Protein AF-A0A6L9YX22-F1 (afdb_monomer)

pLDDT: mean 76.63, std 12.83, range [37.78, 96.38]

Sequence (240 aa):
MSVLKKPDLDDPILRAKLAKGMGHNYYGEPAWPNDLLYVFPVVIMGSIALCIGLAVLDPALIGEPADPFATPLEILPEWYLYPVFQILRILPNKLLGIAAMGSVPLGLMLVPFIEGVHIANGNFAQSAITINGWLRDFLWAQASNVITSYGSALSAYGIMFLAGHFVFAFSLMFLFSGRGYWQELIESIVWAHNKLKVAPSIQPRALSITQGRAVGVAHYLLGGIVVTWSFFIARILSVG

Mean predicted aligned error: 16.01 Å

Secondary structure (DSSP, 8-state):
--------TT-HHHHHHHTTT---TTS---HHHHHHHHHHHHHHHHHHHHHHHHHHHSPPP--SPPBTTB--TT-PPPTTTHHHHHHHHHSSSHHHHHHHHHHHHHHHHHGGGTS-TTTTTTTHHHHTTSHHHIIIIIIIHHHHHHHT-TTSTTHHHHHHHHHHHHHHHHHHHHHH--HHHHHHHHHHHHHHHHHTT---SSPP-PPPHHHHHHHHHHHHHHHHHHHHHHHHHHHHHHH-

Foldseek 3Di:
DPPPPQADPPPPVVVVCVVVVHDDPVHDDPCPPVCVVPVVVVVVVVVVVVVVVVCVVPPDDPDDPDDPVDDDPPDDDPLVCLLLVLLCVLDPDNVVSVCVSVVLVVVLVCVVVVDPDPLQPPCCVPQVVDPVSCVPSPVVVLLCLLCVCPPHPLVVLVVLLVVLVVLQVVLSVLSNDDQVVVQVVLVVVQVVCVVVVNRDPDRDGGDDNSRSSVSSVVSNVSSSVSNVVSSVVSRVVVRD

Nearest PDB structures (foldseek):
  6vpv-assembly1_A  TM=1.001E+00  e=5.156E-13  Cyanobacterium aponinum 0216
  6kif-assembly1_A  TM=1.000E+00  e=1.245E-12  Synechococcus elongatus PCC 7942 = FACHB-805
  7yca-assembly1_A  TM=9.958E-01  e=2.355E-12  Ostreococcus tauri
  6zzy-assembly1_A  TM=9.799E-01  e=1.936E-12  Chlorella ohadii
  4y28-assembly1_A  TM=9.958E-01  e=4.675E-12  Pisum sativum

Solvent-accessible surface area (backbone atoms only — not comparable to full-atom values): 13920 Å² total; per-residue (Å²): 135,85,86,78,76,74,80,67,82,81,40,68,70,54,50,57,30,53,77,68,75,54,68,54,100,86,66,77,62,61,64,71,66,52,43,67,69,57,48,44,56,52,51,51,52,49,52,51,51,49,54,52,50,53,47,67,76,57,60,80,74,85,67,80,81,84,52,96,88,54,80,65,96,78,73,67,71,57,81,87,45,33,62,65,56,46,45,44,73,69,40,93,46,61,67,60,24,53,48,62,63,49,45,58,64,53,52,62,69,49,45,76,77,73,48,69,90,62,83,67,74,68,48,56,83,74,26,68,82,36,73,65,28,43,47,50,71,43,53,53,57,49,40,49,45,18,75,64,16,68,95,49,96,47,24,66,29,30,51,40,28,52,51,10,50,50,37,28,57,56,12,47,60,38,49,76,52,60,47,66,65,50,36,56,51,48,52,56,51,49,52,54,27,51,77,70,72,66,55,67,93,68,81,88,72,52,59,52,68,70,52,32,45,51,52,12,52,52,29,34,51,50,8,51,50,35,28,51,49,18,40,49,52,28,30,48,76,70,75,109

Radius of gyration: 26.27 Å; Cα contacts (8 Å, |Δi|>4): 162; chains: 1; bounding box: 59×52×72 Å

Structure (mmCIF, N/CA/C/O backbone):
data_AF-A0A6L9YX22-F1
#
_entry.id   AF-A0A6L9YX22-F1
#
loop_
_atom_site.group_PDB
_atom_site.id
_atom_site.type_symbol
_atom_site.label_atom_id
_atom_site.label_alt_id
_atom_site.label_comp_id
_atom_site.label_asym_id
_atom_site.label_entity_id
_atom_site.label_seq_id
_atom_site.pdbx_PDB_ins_code
_atom_site.Cartn_x
_atom_site.Cartn_y
_atom_site.Cartn_z
_atom_site.occupancy
_atom_site.B_iso_or_equiv
_atom_site.auth_seq_id
_atom_site.auth_comp_id
_atom_site.auth_asym_id
_atom_site.auth_atom_id
_atom_site.pdbx_PDB_model_num
ATOM 1 N N . MET A 1 1 ? -32.620 -4.056 -27.333 1.00 39.69 1 MET A N 1
ATOM 2 C CA . MET A 1 1 ? -32.383 -3.706 -28.750 1.00 39.69 1 MET A CA 1
ATOM 3 C C . MET A 1 1 ? -31.397 -2.550 -28.789 1.00 39.69 1 MET A C 1
ATOM 5 O O . MET A 1 1 ? -31.776 -1.458 -28.389 1.00 39.69 1 MET A O 1
ATOM 9 N N . SER A 1 2 ? -30.142 -2.768 -29.189 1.00 37.78 2 SER A N 1
ATOM 10 C CA . SER A 1 2 ? -29.233 -1.659 -29.498 1.00 37.78 2 SER A CA 1
ATOM 11 C C . SER A 1 2 ? -29.480 -1.237 -30.945 1.00 37.78 2 SER A C 1
ATOM 13 O O . SER A 1 2 ? -29.246 -1.998 -31.882 1.00 37.78 2 SER A O 1
ATOM 15 N N . VAL A 1 3 ? -30.016 -0.036 -31.143 1.00 44.47 3 VAL A N 1
ATOM 16 C CA . VAL A 1 3 ? -30.173 0.533 -32.485 1.00 44.47 3 VAL A CA 1
ATOM 17 C C . VAL A 1 3 ? -28.815 1.096 -32.902 1.00 44.47 3 VAL A C 1
ATOM 19 O O . VAL A 1 3 ? -28.553 2.286 -32.762 1.00 44.47 3 VAL A O 1
ATOM 22 N N . LEU A 1 4 ? -27.915 0.234 -33.380 1.00 45.81 4 LEU A N 1
ATOM 23 C CA . LEU A 1 4 ? -26.722 0.681 -34.100 1.00 45.81 4 LEU A CA 1
ATOM 24 C C . LEU A 1 4 ? -27.161 1.129 -35.497 1.00 45.81 4 LEU A C 1
ATOM 26 O O . LEU A 1 4 ? -27.216 0.336 -36.437 1.00 45.81 4 LEU A O 1
ATOM 30 N N . LYS A 1 5 ? -27.529 2.407 -35.624 1.00 53.59 5 LYS A N 1
ATOM 31 C CA . LYS A 1 5 ? -27.800 3.033 -36.919 1.00 53.59 5 LYS A CA 1
ATOM 32 C C . LYS A 1 5 ? -26.454 3.207 -37.629 1.00 53.59 5 LYS A C 1
ATOM 34 O O . LYS A 1 5 ? -25.661 4.060 -37.241 1.00 53.59 5 LYS A O 1
ATOM 39 N N . LYS A 1 6 ? -26.155 2.343 -38.604 1.00 54.59 6 LYS A N 1
ATOM 40 C CA . LYS A 1 6 ? -24.926 2.453 -39.405 1.00 54.59 6 LYS A CA 1
ATOM 41 C C . LYS A 1 6 ? -24.920 3.802 -40.146 1.00 54.59 6 LYS A C 1
ATOM 43 O O . LYS A 1 6 ? -25.992 4.229 -40.582 1.00 54.59 6 LYS A O 1
ATOM 48 N N . PRO A 1 7 ? -23.762 4.472 -40.271 1.00 59.31 7 PRO A N 1
ATOM 49 C CA . PRO A 1 7 ? -23.671 5.724 -41.012 1.00 59.31 7 PRO A CA 1
ATOM 50 C C . PRO A 1 7 ? -24.022 5.496 -42.487 1.00 59.31 7 PRO A C 1
ATOM 52 O O . PRO A 1 7 ? -23.589 4.512 -43.087 1.00 59.31 7 PRO A O 1
ATOM 55 N N . ASP A 1 8 ? -24.824 6.401 -43.047 1.00 67.75 8 ASP A N 1
ATOM 56 C CA . ASP A 1 8 ? -25.210 6.393 -44.457 1.00 67.75 8 ASP A CA 1
ATOM 57 C C . ASP A 1 8 ? -24.073 6.981 -45.300 1.00 67.75 8 ASP A C 1
ATOM 59 O O . ASP A 1 8 ? -23.895 8.196 -45.379 1.00 67.75 8 ASP A O 1
ATOM 63 N N . LEU A 1 9 ? -23.253 6.102 -45.876 1.00 69.81 9 LEU A N 1
ATOM 64 C CA . LEU A 1 9 ? -22.059 6.481 -46.634 1.00 69.81 9 LEU A CA 1
ATOM 65 C C . LEU A 1 9 ? -22.375 7.072 -48.013 1.00 69.81 9 LEU A C 1
ATOM 67 O O . LEU A 1 9 ? -21.454 7.554 -48.677 1.00 69.81 9 LEU A O 1
ATOM 71 N N . ASP A 1 10 ? -23.642 7.069 -48.423 1.00 74.12 10 ASP A N 1
ATOM 72 C CA . ASP A 1 10 ? -24.083 7.670 -49.677 1.00 74.12 10 ASP A CA 1
ATOM 73 C C . ASP A 1 10 ? -24.442 9.159 -49.515 1.00 74.12 10 ASP A C 1
ATOM 75 O O . ASP A 1 10 ? -24.572 9.865 -50.516 1.00 74.12 10 ASP A O 1
ATOM 79 N N . ASP A 1 11 ? -24.506 9.685 -48.280 1.00 75.00 11 ASP A N 1
ATOM 80 C CA . ASP A 1 11 ? -24.728 11.112 -48.022 1.00 75.00 11 ASP A CA 1
ATOM 81 C C . ASP A 1 11 ? -23.499 11.957 -48.448 1.00 75.00 11 ASP A C 1
ATOM 83 O O . ASP A 1 11 ? -22.418 11.868 -47.840 1.00 75.00 11 ASP A O 1
ATOM 87 N N . PRO A 1 12 ? -23.632 12.833 -49.466 1.00 77.31 12 PRO A N 1
ATOM 88 C CA . PRO A 1 12 ? -22.528 13.658 -49.952 1.00 77.31 12 PRO A CA 1
ATOM 89 C C . PRO A 1 12 ? -22.020 14.659 -48.903 1.00 77.31 12 PRO A C 1
ATOM 91 O O . PRO A 1 12 ? -20.837 15.011 -48.914 1.00 77.31 12 PRO A O 1
ATOM 94 N N . ILE A 1 13 ? -22.869 15.087 -47.963 1.00 73.00 13 ILE A N 1
ATOM 95 C CA . ILE A 1 13 ? -22.483 15.977 -46.861 1.00 73.00 13 ILE A CA 1
ATOM 96 C C . ILE A 1 13 ? -21.608 15.216 -45.861 1.00 73.00 13 ILE A C 1
ATOM 98 O O . ILE A 1 13 ? -20.606 15.758 -45.383 1.00 73.00 13 ILE A O 1
ATOM 102 N N . LEU A 1 14 ? -21.939 13.953 -45.571 1.00 62.72 14 LEU A N 1
ATOM 103 C CA . LEU A 1 14 ? -21.140 13.100 -44.693 1.00 62.72 14 LEU A CA 1
ATOM 104 C C . LEU A 1 14 ? -19.761 12.820 -45.302 1.00 62.72 14 LEU A C 1
ATOM 106 O O . LEU A 1 14 ? -18.744 13.008 -44.632 1.00 62.72 14 LEU A O 1
ATOM 110 N N . ARG A 1 15 ? -19.702 12.460 -46.590 1.00 70.69 15 ARG A N 1
ATOM 111 C CA . ARG A 1 15 ? -18.429 12.212 -47.293 1.00 70.69 15 ARG A CA 1
ATOM 112 C C . ARG A 1 15 ? -17.536 13.452 -47.334 1.00 70.69 15 ARG A C 1
ATOM 114 O O . ARG A 1 15 ? -16.329 13.334 -47.140 1.00 70.69 15 ARG A O 1
ATOM 121 N N . ALA A 1 16 ? -18.115 14.639 -47.522 1.00 73.00 16 ALA A N 1
ATOM 122 C CA . ALA A 1 16 ? -17.369 15.897 -47.512 1.00 73.00 16 ALA A CA 1
ATOM 123 C C . ALA A 1 16 ? -16.798 16.254 -46.125 1.00 73.00 16 ALA A C 1
ATOM 125 O O . ALA A 1 16 ? -15.741 16.881 -46.043 1.00 73.00 16 ALA A O 1
ATOM 126 N N . LYS A 1 17 ? -17.473 15.862 -45.036 1.00 61.31 17 LYS A N 1
ATOM 127 C CA . LYS A 1 17 ? -16.989 16.051 -43.656 1.00 61.31 17 LYS A CA 1
ATOM 128 C C . LYS A 1 17 ? -15.900 15.041 -43.284 1.00 61.31 17 LYS A C 1
ATOM 130 O O . LYS A 1 17 ? -14.867 15.445 -42.752 1.00 61.31 17 LYS A O 1
ATOM 135 N N . LEU A 1 18 ? -16.079 13.769 -43.654 1.00 63.09 18 LEU A N 1
ATOM 136 C CA . LEU A 1 18 ? -15.070 12.715 -43.477 1.00 63.09 18 LEU A CA 1
ATOM 137 C C . LEU A 1 18 ? -13.780 13.019 -44.252 1.00 63.09 18 LEU A C 1
ATOM 139 O O . LEU A 1 18 ? -12.691 12.872 -43.708 1.00 63.09 18 LEU A O 1
ATOM 143 N N . ALA A 1 19 ? -13.884 13.533 -45.483 1.00 67.00 19 ALA A N 1
ATOM 144 C CA . ALA A 1 19 ? -12.727 13.945 -46.287 1.00 67.00 19 ALA A CA 1
ATOM 145 C C . ALA A 1 19 ? -11.910 15.092 -45.659 1.00 67.00 19 ALA A C 1
ATOM 147 O O . ALA A 1 19 ? -10.754 15.294 -46.020 1.00 67.00 19 ALA A O 1
ATOM 148 N N . LYS A 1 20 ? -12.500 15.840 -44.718 1.00 65.94 20 LYS A N 1
ATOM 149 C CA . LYS A 1 20 ? -11.844 16.916 -43.961 1.00 65.94 20 LYS A CA 1
ATOM 150 C C . LYS A 1 20 ? -11.364 16.469 -42.573 1.00 65.94 20 LYS A C 1
ATOM 152 O O . LYS A 1 20 ? -10.927 17.315 -41.803 1.00 65.94 20 LYS A O 1
ATOM 157 N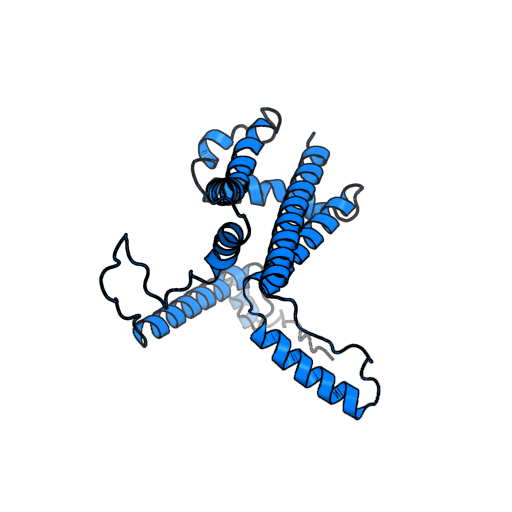 N . GLY A 1 21 ? -11.474 15.178 -42.240 1.00 56.97 21 GLY A N 1
ATOM 158 C CA . GLY A 1 21 ? -11.109 14.645 -40.922 1.00 56.97 21 GLY A CA 1
ATOM 159 C C . GLY A 1 21 ? -11.999 15.146 -39.779 1.00 56.97 21 GLY A C 1
ATOM 160 O O . GLY A 1 21 ? -11.561 15.161 -38.638 1.00 56.97 21 GLY A O 1
ATOM 161 N N . MET A 1 22 ? -13.219 15.605 -40.086 1.00 50.66 22 MET A N 1
ATOM 162 C CA . MET A 1 22 ? -14.170 16.146 -39.112 1.00 50.66 22 MET A CA 1
ATOM 163 C C . MET A 1 22 ? -15.325 15.166 -38.890 1.00 50.66 22 MET A C 1
ATOM 165 O O . MET A 1 22 ? -16.402 15.329 -39.473 1.00 50.66 22 MET A O 1
ATOM 169 N N . GLY A 1 23 ? -15.146 14.143 -38.066 1.00 51.66 23 GLY A N 1
ATOM 170 C CA . GLY A 1 23 ? -16.265 13.407 -37.492 1.00 51.66 23 GLY A CA 1
ATOM 171 C C . GLY A 1 23 ? -16.589 13.959 -36.105 1.00 51.66 23 GLY A C 1
ATOM 172 O O . GLY A 1 23 ? -15.741 14.237 -35.267 1.00 51.66 23 GLY A O 1
ATOM 173 N N . HIS A 1 24 ? -17.873 14.197 -35.882 1.00 52.84 24 HIS A N 1
ATOM 174 C CA . HIS A 1 24 ? -18.392 14.530 -34.562 1.00 52.84 24 HIS A CA 1
ATOM 175 C C . HIS A 1 24 ? -18.679 13.237 -33.788 1.00 52.84 24 HIS A C 1
ATOM 177 O O . HIS A 1 24 ? -19.062 12.237 -34.396 1.00 52.84 24 HIS A O 1
ATOM 183 N N . ASN A 1 25 ? -18.662 13.317 -32.452 1.00 48.62 25 ASN A N 1
ATOM 184 C CA . ASN A 1 25 ? -19.023 12.265 -31.477 1.00 48.62 25 ASN A CA 1
ATOM 185 C C . ASN A 1 25 ? -20.373 11.541 -31.722 1.00 48.62 25 ASN A C 1
ATOM 187 O O . ASN A 1 25 ? -20.681 10.566 -31.048 1.00 48.62 25 ASN A O 1
ATOM 191 N N . TYR A 1 26 ? -21.191 11.995 -32.676 1.00 47.19 26 TYR A N 1
ATOM 192 C CA . TYR A 1 26 ? -22.455 11.369 -33.077 1.00 47.19 26 TYR A CA 1
ATOM 193 C C . TYR A 1 26 ? -22.360 10.464 -34.324 1.00 47.19 26 TYR A C 1
ATOM 195 O O . TYR A 1 26 ? -23.337 9.790 -34.639 1.00 47.19 26 TYR A O 1
ATOM 203 N N . TYR A 1 27 ? -21.222 10.426 -35.035 1.00 48.88 27 TYR A N 1
ATOM 204 C CA . TYR A 1 27 ? -21.112 9.815 -36.374 1.00 48.88 27 TYR A CA 1
ATOM 205 C C . TYR A 1 27 ? -20.069 8.691 -36.512 1.00 48.88 27 TYR A C 1
ATOM 207 O O . TYR A 1 27 ? -19.672 8.355 -37.625 1.00 48.88 27 TYR A O 1
ATOM 215 N N . GLY A 1 28 ? -19.688 8.038 -35.411 1.00 47.16 28 GLY A N 1
ATOM 216 C CA . GLY A 1 28 ? -18.954 6.767 -35.476 1.00 47.16 28 GLY A CA 1
ATOM 217 C C . GLY A 1 28 ? -17.460 6.886 -35.778 1.00 47.16 28 GLY A C 1
ATOM 218 O O . GLY A 1 28 ? -16.889 5.961 -36.356 1.00 47.16 28 GLY A O 1
ATOM 219 N N . GLU A 1 29 ? -16.817 7.988 -35.381 1.00 50.16 29 GLU A N 1
ATOM 220 C CA . GLU A 1 29 ? -15.357 7.988 -35.267 1.00 50.16 29 GLU A CA 1
ATOM 221 C C . GLU A 1 29 ? -14.898 6.917 -34.263 1.00 50.16 29 GLU A C 1
ATOM 223 O O . GLU A 1 29 ? -15.598 6.668 -33.274 1.00 50.16 29 GLU A O 1
ATOM 228 N N . PRO A 1 30 ? -13.735 6.272 -34.474 1.00 48.19 30 PRO A N 1
ATOM 229 C CA . PRO A 1 30 ? -13.165 5.394 -33.467 1.00 48.19 30 PRO A CA 1
ATOM 230 C C . PRO A 1 30 ? -12.927 6.179 -32.169 1.00 48.19 30 PRO A C 1
ATOM 232 O O . PRO A 1 30 ? -12.155 7.136 -32.156 1.00 48.19 30 PRO A O 1
ATOM 235 N N . ALA A 1 31 ? -13.554 5.744 -31.070 1.00 52.75 31 ALA A N 1
ATOM 236 C CA . ALA A 1 31 ? -13.364 6.330 -29.734 1.00 52.75 31 ALA A CA 1
ATOM 237 C C . ALA A 1 31 ? -11.873 6.425 -29.346 1.00 52.75 31 ALA A C 1
ATOM 239 O O . ALA A 1 31 ? -11.449 7.315 -28.614 1.00 52.75 31 ALA A O 1
ATOM 240 N N . TRP A 1 32 ? -11.048 5.530 -29.895 1.00 45.22 32 TRP A N 1
ATOM 241 C CA . TRP A 1 32 ? -9.600 5.558 -29.766 1.00 45.22 32 TRP A CA 1
ATOM 242 C C . TRP A 1 32 ? -8.913 5.930 -31.093 1.00 45.22 32 TRP A C 1
ATOM 244 O O . TRP A 1 32 ? -9.178 5.262 -32.095 1.00 45.22 32 TRP A O 1
ATOM 254 N N . PRO A 1 33 ? -7.983 6.909 -31.114 1.00 54.09 33 PRO A N 1
ATOM 255 C CA . PRO A 1 33 ? -7.465 7.688 -29.980 1.00 54.09 33 PRO A CA 1
ATOM 256 C C . PRO A 1 33 ? -8.226 9.004 -29.714 1.00 54.09 33 PRO A C 1
ATOM 258 O O . PRO A 1 33 ? -7.841 9.755 -28.820 1.00 54.09 33 PRO A O 1
ATOM 261 N N . ASN A 1 34 ? -9.270 9.315 -30.486 1.00 55.47 34 ASN A N 1
ATOM 262 C CA . ASN A 1 34 ? -9.840 10.663 -30.564 1.00 55.47 34 ASN A CA 1
ATOM 263 C C . ASN A 1 34 ? -10.455 11.153 -29.240 1.00 55.47 34 ASN A C 1
ATOM 265 O O . ASN A 1 34 ? -10.237 12.307 -28.869 1.00 55.47 34 ASN A O 1
ATOM 269 N N . ASP A 1 35 ? -11.111 10.291 -28.455 1.00 57.28 35 ASP A N 1
ATOM 270 C CA . ASP A 1 35 ? -11.643 10.695 -27.143 1.00 57.28 35 ASP A CA 1
ATOM 271 C C . ASP A 1 35 ? -10.515 11.043 -26.155 1.00 57.28 35 ASP A C 1
ATOM 273 O O . ASP A 1 35 ? -10.644 11.963 -25.344 1.00 57.28 35 ASP A O 1
ATOM 277 N N . LEU A 1 36 ? -9.359 10.380 -26.262 1.00 56.12 36 LEU A N 1
ATOM 278 C CA . LEU A 1 36 ? -8.180 10.695 -25.452 1.00 56.12 36 LEU A CA 1
ATOM 279 C C . LEU A 1 36 ? -7.526 12.026 -25.864 1.00 56.12 36 LEU A C 1
ATOM 281 O O . LEU A 1 36 ? -6.874 12.678 -25.055 1.00 56.12 36 LEU A O 1
ATOM 285 N N . LEU A 1 37 ? -7.677 12.442 -27.120 1.00 57.34 37 LEU A N 1
ATOM 286 C CA . LEU A 1 37 ? -7.098 13.691 -27.614 1.00 57.34 37 LEU A CA 1
ATOM 287 C C . LEU A 1 37 ? -8.012 14.894 -27.377 1.00 57.34 37 LEU A C 1
ATOM 289 O O . LEU A 1 37 ? -7.512 15.989 -27.136 1.00 57.34 37 LEU A O 1
ATOM 293 N N . TYR A 1 38 ? -9.333 14.709 -27.423 1.00 61.34 38 TYR A N 1
ATOM 294 C CA . TYR A 1 38 ? -10.284 15.822 -27.367 1.00 61.34 38 TYR A CA 1
ATOM 295 C C . TYR A 1 38 ? -11.049 15.908 -26.047 1.00 61.34 38 TYR A C 1
ATOM 297 O O . TYR A 1 38 ? -11.229 17.002 -25.516 1.00 61.34 38 TYR A O 1
ATOM 305 N N . VAL A 1 39 ? -11.477 14.777 -25.480 1.00 61.03 39 VAL A N 1
ATOM 306 C CA . VAL A 1 39 ? -12.276 14.769 -24.245 1.00 61.03 39 VAL A CA 1
ATOM 307 C C . VAL A 1 39 ? -11.372 14.875 -23.022 1.00 61.03 39 VAL A C 1
ATOM 309 O O . VAL A 1 39 ? -11.660 15.650 -22.114 1.00 61.03 39 VAL A O 1
ATOM 312 N N . PHE A 1 40 ? -10.245 14.162 -23.008 1.00 62.06 40 PHE A N 1
ATOM 313 C CA . PHE A 1 40 ? -9.326 14.162 -21.865 1.00 62.06 40 PHE A CA 1
ATOM 314 C C . PHE A 1 40 ? -8.761 15.551 -21.533 1.00 62.06 40 PHE A C 1
ATOM 316 O O . PHE A 1 40 ? -8.859 15.931 -20.369 1.00 62.06 40 PHE A O 1
ATOM 323 N N . PRO A 1 41 ? -8.245 16.362 -22.481 1.00 72.50 41 PRO A N 1
ATOM 324 C CA . PRO A 1 41 ? -7.781 17.709 -22.149 1.00 72.50 41 PRO A CA 1
ATOM 325 C C . PRO A 1 41 ? -8.900 18.612 -21.629 1.00 72.50 41 PRO A C 1
ATOM 327 O O . PRO A 1 41 ? -8.678 19.372 -20.694 1.00 72.50 41 PRO A O 1
ATOM 330 N N . VAL A 1 42 ? -10.115 18.503 -22.175 1.00 75.62 42 VAL A N 1
ATOM 331 C CA . VAL A 1 42 ? -11.269 19.298 -21.725 1.00 75.62 42 VAL A CA 1
ATOM 332 C C . VAL A 1 42 ? -11.695 18.899 -20.313 1.00 75.62 42 VAL A C 1
ATOM 334 O O . VAL A 1 42 ? -11.931 19.772 -19.481 1.00 75.62 42 VAL A O 1
ATOM 337 N N . VAL A 1 43 ? -11.747 17.600 -20.014 1.00 74.50 43 VAL A N 1
ATOM 338 C CA . VAL A 1 43 ? -12.077 17.095 -18.674 1.00 74.50 43 VAL A CA 1
ATOM 339 C C . VAL A 1 43 ? -10.983 17.464 -17.678 1.00 74.50 43 VAL A C 1
ATOM 341 O O . VAL A 1 43 ? -11.299 17.977 -16.614 1.00 74.50 43 VAL A O 1
ATOM 344 N N . ILE A 1 44 ? -9.706 17.288 -18.030 1.00 75.25 44 ILE A N 1
ATOM 345 C CA . ILE A 1 44 ? -8.571 17.649 -17.171 1.00 75.25 44 ILE A CA 1
ATOM 346 C C . ILE A 1 44 ? -8.581 19.151 -16.878 1.00 75.25 44 ILE A C 1
ATOM 348 O O . ILE A 1 44 ? -8.534 19.545 -15.716 1.00 75.25 44 ILE A O 1
ATOM 352 N N . MET A 1 45 ? -8.699 19.996 -17.904 1.00 81.38 45 MET A N 1
ATOM 353 C CA . MET A 1 45 ? -8.741 21.449 -17.724 1.00 81.38 45 MET A CA 1
ATOM 354 C C . MET A 1 45 ? -9.992 21.892 -16.960 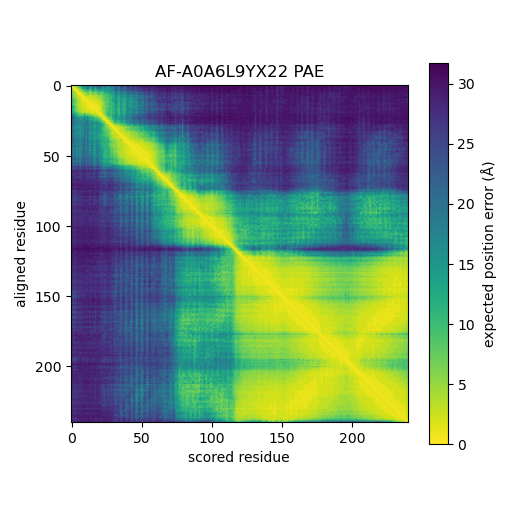1.00 81.38 45 MET A C 1
ATOM 356 O O . MET A 1 45 ? -9.902 22.787 -16.125 1.00 81.38 45 MET A O 1
ATOM 360 N N . GLY A 1 46 ? -11.137 21.243 -17.188 1.00 85.56 46 GLY A N 1
ATOM 361 C CA . GLY A 1 46 ? -12.372 21.485 -16.443 1.00 85.56 46 GLY A CA 1
ATOM 362 C C . GLY A 1 46 ? -12.255 21.103 -14.967 1.00 85.56 46 GLY A C 1
ATOM 363 O O . GLY A 1 46 ? -12.648 21.881 -14.101 1.00 85.56 46 GLY A O 1
ATOM 364 N N . SER A 1 47 ? -11.656 19.951 -14.660 1.00 76.12 47 SER A N 1
ATOM 365 C CA . SER A 1 47 ? -11.376 19.520 -13.288 1.00 76.12 47 SER A CA 1
ATOM 366 C C . SER A 1 47 ? -10.378 20.448 -12.597 1.00 76.12 47 SER A C 1
ATOM 368 O O . SER A 1 47 ? -10.611 20.835 -11.458 1.00 76.12 47 SER A O 1
ATOM 370 N N . ILE A 1 48 ? -9.308 20.864 -13.284 1.00 83.31 48 ILE A N 1
ATOM 371 C CA . ILE A 1 48 ? -8.338 21.834 -12.754 1.00 83.31 48 ILE A CA 1
ATOM 372 C C . ILE A 1 48 ? -9.024 23.172 -12.467 1.00 83.31 48 ILE A C 1
ATOM 374 O O . ILE A 1 48 ? -8.869 23.711 -11.374 1.00 83.31 48 ILE A O 1
ATOM 378 N N . ALA A 1 49 ? -9.815 23.690 -13.409 1.00 89.12 49 ALA A N 1
ATOM 379 C CA . ALA A 1 49 ? -10.539 24.945 -13.236 1.00 89.12 49 ALA A CA 1
ATOM 380 C C . ALA A 1 49 ? -11.534 24.877 -12.069 1.00 89.12 49 ALA A C 1
ATOM 382 O O . ALA A 1 49 ? -11.630 25.829 -11.298 1.00 89.12 49 ALA A O 1
ATOM 383 N N . LEU A 1 50 ? -12.226 23.746 -11.898 1.00 85.94 50 LEU A N 1
ATOM 384 C CA . LEU A 1 50 ? -13.128 23.525 -10.770 1.00 85.94 50 LEU A CA 1
ATOM 385 C C . LEU A 1 50 ? -12.368 23.482 -9.438 1.00 85.94 50 LEU A C 1
ATOM 387 O O . LEU A 1 50 ? -12.767 24.162 -8.499 1.00 85.94 50 LEU A O 1
ATOM 391 N N . CYS A 1 51 ? -11.263 22.737 -9.358 1.00 78.06 51 CYS A N 1
ATOM 392 C CA . CYS A 1 51 ? -10.434 22.668 -8.153 1.00 78.06 51 CYS A CA 1
ATOM 393 C C . CYS A 1 51 ? -9.856 24.040 -7.776 1.00 78.06 51 CYS A C 1
ATOM 395 O O . CYS A 1 51 ? -9.911 24.418 -6.610 1.00 78.06 51 CYS A O 1
ATOM 397 N N . ILE A 1 52 ? -9.351 24.804 -8.753 1.00 85.25 52 ILE A N 1
ATOM 398 C CA . ILE A 1 52 ? -8.864 26.175 -8.532 1.00 85.25 52 ILE A CA 1
ATOM 399 C C . ILE A 1 52 ? -10.016 27.079 -8.087 1.00 85.25 52 ILE A C 1
ATOM 401 O O . ILE A 1 52 ? -9.862 27.827 -7.129 1.00 85.25 52 ILE A O 1
ATOM 405 N N . GLY A 1 53 ? -11.176 26.994 -8.743 1.00 86.44 53 GLY A N 1
ATOM 406 C CA . GLY A 1 53 ? -12.357 27.772 -8.377 1.00 86.44 53 GLY A CA 1
ATOM 407 C C . GLY A 1 53 ? -12.794 27.515 -6.936 1.00 86.44 53 GLY A C 1
ATOM 408 O O . GLY A 1 53 ? -12.990 28.462 -6.183 1.00 86.44 53 GLY A O 1
ATOM 409 N N . LEU A 1 54 ? -12.871 26.248 -6.523 1.00 79.62 54 LEU A N 1
ATOM 410 C CA . LEU A 1 54 ? -13.193 25.871 -5.144 1.00 79.62 54 LEU A CA 1
ATOM 411 C C . LEU A 1 54 ? -12.125 26.354 -4.149 1.00 79.62 54 LEU A C 1
ATOM 413 O O . LEU A 1 54 ? -12.481 26.898 -3.111 1.00 79.62 54 LEU A O 1
ATOM 417 N N . ALA A 1 55 ? -10.838 26.232 -4.487 1.00 77.94 55 ALA A N 1
ATOM 418 C CA . ALA A 1 55 ? -9.737 26.695 -3.639 1.00 77.94 55 ALA A CA 1
ATOM 419 C C . ALA A 1 55 ? -9.682 28.227 -3.482 1.00 77.94 55 ALA A C 1
ATOM 421 O O . ALA A 1 55 ? -9.217 28.727 -2.464 1.00 77.94 55 ALA A O 1
ATOM 422 N N . VAL A 1 56 ? -10.144 28.985 -4.482 1.00 83.50 56 VAL A N 1
ATOM 423 C CA . VAL A 1 56 ? -10.249 30.453 -4.408 1.00 83.50 56 VAL A CA 1
ATOM 424 C C . VAL A 1 56 ? -11.475 30.890 -3.603 1.00 83.50 56 VAL A C 1
ATOM 426 O O . VAL A 1 56 ? -11.421 31.916 -2.930 1.00 83.50 56 VAL A O 1
ATOM 429 N N . LEU A 1 57 ? -12.578 30.137 -3.677 1.00 83.06 57 LEU A N 1
ATOM 430 C CA . LEU A 1 57 ? -13.811 30.433 -2.939 1.00 83.06 57 LEU A CA 1
ATOM 431 C C . LEU A 1 57 ? -13.698 30.127 -1.439 1.00 83.06 57 LEU A C 1
ATOM 433 O O . LEU A 1 57 ? -14.388 30.771 -0.652 1.00 83.06 57 LEU A O 1
ATOM 437 N N . ASP A 1 58 ? -12.829 29.191 -1.055 1.00 72.62 58 ASP A N 1
ATOM 438 C CA . ASP A 1 58 ? -12.499 28.881 0.338 1.00 72.62 58 ASP A CA 1
ATOM 439 C C . ASP A 1 58 ? -10.971 28.859 0.528 1.00 72.62 58 ASP A C 1
ATOM 441 O O . ASP A 1 58 ? -10.347 27.792 0.548 1.00 72.62 58 ASP A O 1
ATOM 445 N N . PRO A 1 59 ? -10.324 30.040 0.572 1.00 73.88 59 PRO A N 1
ATOM 446 C CA . PRO A 1 59 ? -8.881 30.112 0.704 1.00 73.88 59 PRO A CA 1
ATOM 447 C C . PRO A 1 59 ? -8.473 29.557 2.068 1.00 73.88 59 PRO A C 1
ATOM 449 O O . PRO A 1 59 ? -8.869 30.084 3.109 1.00 73.88 59 PRO A O 1
ATOM 452 N N . ALA A 1 60 ? -7.632 28.520 2.059 1.00 68.31 60 ALA A N 1
ATOM 453 C CA . ALA A 1 60 ? -7.028 28.001 3.277 1.00 68.31 60 ALA A CA 1
ATOM 454 C C . ALA A 1 60 ? -6.333 29.153 4.016 1.00 68.31 60 ALA A C 1
ATOM 456 O O . ALA A 1 60 ? -5.413 29.785 3.488 1.00 68.31 60 ALA A O 1
ATOM 457 N N . LEU A 1 61 ? -6.805 29.450 5.227 1.00 73.38 61 LEU A N 1
ATOM 458 C CA . LEU A 1 61 ? -6.218 30.490 6.058 1.00 73.38 61 LEU A CA 1
ATOM 459 C C . LEU A 1 61 ? -4.754 30.126 6.314 1.00 73.38 61 LEU A C 1
ATOM 461 O O . L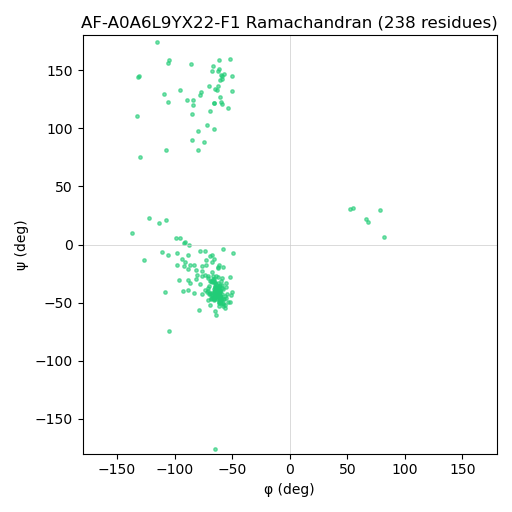EU A 1 61 ? -4.455 29.052 6.840 1.00 73.38 61 LEU A O 1
ATOM 465 N N . ILE A 1 62 ? -3.839 31.022 5.942 1.00 67.25 62 ILE A N 1
ATOM 466 C CA . ILE A 1 62 ? -2.442 30.931 6.365 1.00 67.25 62 ILE A CA 1
ATOM 467 C C . ILE A 1 62 ? -2.467 31.144 7.878 1.00 67.25 62 ILE A C 1
ATOM 469 O O . ILE A 1 62 ? -2.641 32.266 8.352 1.00 67.25 62 ILE A O 1
ATOM 473 N N . GLY A 1 63 ? -2.410 30.036 8.617 1.00 68.31 63 GLY A N 1
ATOM 474 C CA . GLY A 1 63 ? -2.367 30.037 10.072 1.00 68.31 63 GLY A CA 1
ATOM 475 C C . GLY A 1 63 ? -1.092 30.687 10.604 1.00 68.31 63 GLY A C 1
ATOM 476 O O . GLY A 1 63 ? -0.260 31.203 9.856 1.00 68.31 63 GLY A O 1
ATOM 477 N N . GLU A 1 64 ? -0.931 30.655 11.923 1.00 75.62 64 GLU A N 1
ATOM 478 C CA . GLU A 1 64 ? 0.269 31.200 12.552 1.00 75.62 64 GLU A CA 1
ATOM 479 C C . GLU A 1 64 ? 1.538 30.492 12.038 1.00 75.62 64 GLU A C 1
ATOM 481 O O . GLU A 1 64 ? 1.489 29.292 11.737 1.00 75.62 64 GLU A O 1
ATOM 486 N N . PRO A 1 65 ? 2.671 31.212 11.903 1.00 70.31 65 PRO A N 1
ATOM 487 C CA . PRO A 1 65 ? 3.924 30.621 11.454 1.00 70.31 65 PRO A CA 1
ATOM 488 C C . PRO A 1 65 ? 4.262 29.365 12.258 1.00 70.31 65 PRO A C 1
ATOM 490 O O . PRO A 1 65 ? 4.208 29.371 13.486 1.00 70.31 65 PRO A O 1
ATOM 493 N N . ALA A 1 66 ? 4.613 28.288 11.558 1.00 66.25 66 ALA A N 1
ATOM 494 C CA . ALA A 1 66 ? 4.921 27.021 12.202 1.00 66.25 66 ALA A CA 1
ATOM 495 C C . ALA A 1 66 ? 6.119 27.167 13.157 1.00 66.25 66 ALA A C 1
ATOM 497 O O . ALA A 1 66 ? 7.194 27.610 12.747 1.00 66.25 66 ALA A O 1
ATOM 498 N N . ASP A 1 67 ? 5.944 26.748 14.412 1.00 76.44 67 ASP A N 1
ATOM 499 C CA . ASP A 1 67 ? 7.033 26.610 15.378 1.00 76.44 67 ASP A CA 1
ATOM 500 C C . ASP A 1 67 ? 7.724 25.242 15.177 1.00 76.44 67 ASP A C 1
ATOM 5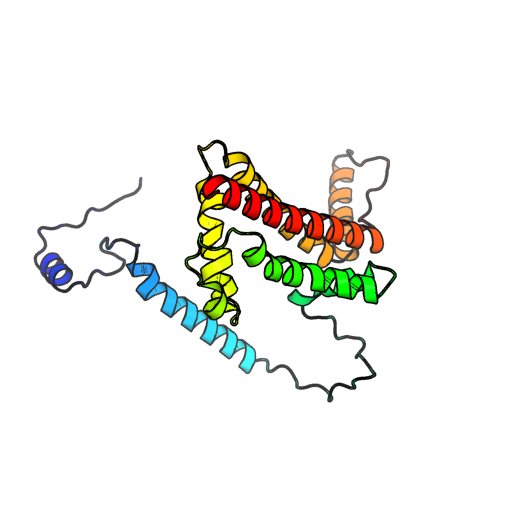02 O O . ASP A 1 67 ? 7.074 24.201 15.326 1.00 76.44 67 ASP A O 1
ATOM 506 N N . PRO A 1 68 ? 9.038 25.194 14.872 1.00 67.31 68 PRO A N 1
ATOM 507 C CA . PRO A 1 68 ? 9.787 23.942 14.729 1.00 67.31 68 PRO A CA 1
ATOM 508 C C . PRO A 1 68 ? 9.763 23.035 15.969 1.00 67.31 68 PRO A C 1
ATOM 510 O O . PRO A 1 68 ? 10.054 21.843 15.856 1.00 67.31 68 PRO A O 1
ATOM 513 N N . PHE A 1 69 ? 9.448 23.580 17.147 1.00 74.25 69 PHE A N 1
ATOM 514 C CA . PHE A 1 69 ? 9.464 22.866 18.424 1.00 74.25 69 PHE A CA 1
ATOM 515 C C . PHE A 1 69 ? 8.073 22.629 19.021 1.00 74.25 69 PHE A C 1
ATOM 517 O O . PHE A 1 69 ? 7.960 21.887 20.001 1.00 74.25 69 PHE A O 1
ATOM 524 N N . ALA A 1 70 ? 7.016 23.185 18.425 1.00 57.06 70 ALA A N 1
ATOM 525 C CA . ALA A 1 70 ? 5.647 23.026 18.898 1.00 57.06 70 ALA A CA 1
ATOM 526 C C . ALA A 1 70 ? 4.705 22.667 17.742 1.00 57.06 70 ALA A C 1
ATOM 528 O O . ALA A 1 70 ? 4.402 23.473 16.868 1.00 57.06 70 ALA A O 1
ATOM 529 N N . THR A 1 71 ? 4.208 21.429 17.747 1.00 61.94 71 THR A N 1
ATOM 530 C CA . THR A 1 71 ? 3.182 20.990 16.793 1.00 61.94 71 THR A CA 1
ATOM 531 C C . THR A 1 71 ? 1.795 21.388 17.316 1.00 61.94 71 THR A C 1
ATOM 533 O O . THR A 1 71 ? 1.453 20.985 18.432 1.00 61.94 71 THR A O 1
ATOM 536 N N . PRO A 1 72 ? 0.975 22.135 16.552 1.00 60.22 72 PRO A N 1
ATOM 537 C CA . PRO A 1 72 ? -0.397 22.449 16.944 1.00 60.22 72 PRO A CA 1
ATOM 538 C C . PRO A 1 72 ? -1.223 21.173 17.148 1.00 60.22 72 PRO A C 1
ATOM 540 O O . PRO A 1 72 ? -1.074 20.200 16.409 1.00 60.22 72 PRO A O 1
ATOM 543 N N . LEU A 1 73 ? -2.111 21.176 18.146 1.00 57.34 73 LEU A N 1
ATOM 544 C CA . LEU A 1 73 ? -2.863 19.987 18.582 1.00 57.34 73 LEU A CA 1
ATOM 545 C C . LEU A 1 73 ? -3.801 19.396 17.511 1.00 57.34 73 LEU A C 1
ATOM 547 O O . LEU A 1 73 ? -4.172 18.228 17.614 1.00 57.34 73 LEU A O 1
ATOM 551 N N . GLU A 1 74 ? -4.171 20.180 16.498 1.00 56.06 74 GLU A N 1
ATOM 552 C CA . GLU A 1 74 ? -5.208 19.834 15.517 1.00 56.06 74 GLU A CA 1
ATOM 553 C C . GLU A 1 74 ? -4.652 19.436 14.137 1.00 56.06 74 GLU A C 1
ATOM 555 O O . GLU A 1 74 ? -5.387 18.916 13.298 1.00 56.06 74 GLU A O 1
ATOM 560 N N . ILE A 1 75 ? -3.346 19.615 13.896 1.00 60.28 75 ILE A N 1
ATOM 561 C CA . ILE A 1 75 ? -2.731 19.284 12.604 1.00 60.28 75 ILE A CA 1
ATOM 562 C C . ILE A 1 75 ? -2.373 17.799 12.596 1.00 60.28 75 ILE A C 1
ATOM 564 O O . ILE A 1 75 ? -1.286 17.366 12.991 1.00 60.28 75 ILE A O 1
ATOM 568 N N . LEU A 1 76 ? -3.327 16.993 12.145 1.00 59.09 76 LEU A N 1
ATOM 569 C CA . LEU A 1 76 ? -3.041 15.647 11.680 1.00 59.09 76 LEU A CA 1
ATOM 570 C C . LEU A 1 76 ? -2.201 15.735 10.388 1.00 59.09 76 LEU A C 1
ATOM 572 O O . LEU A 1 76 ? -2.352 16.696 9.633 1.00 59.09 76 LEU A O 1
ATOM 576 N N . PRO A 1 77 ? -1.310 14.762 10.110 1.00 64.38 77 PRO A N 1
ATOM 577 C CA . PRO A 1 77 ? -0.645 14.696 8.812 1.00 64.38 77 PRO A CA 1
ATOM 578 C C . PRO A 1 77 ? -1.664 14.742 7.666 1.00 64.38 77 PRO A C 1
ATOM 580 O O . PRO A 1 77 ? -2.832 14.410 7.838 1.00 64.38 77 PRO A O 1
ATOM 583 N N . GLU A 1 78 ? -1.243 15.099 6.462 1.00 72.94 78 GLU A N 1
ATOM 584 C CA . GLU A 1 78 ? -2.149 14.926 5.330 1.00 72.94 78 GLU A CA 1
ATOM 585 C C . GLU A 1 78 ? -2.503 13.445 5.142 1.00 72.94 78 GLU A C 1
ATOM 587 O O . GLU A 1 78 ? -1.720 12.546 5.473 1.00 72.94 78 GLU A O 1
ATOM 592 N N . TRP A 1 79 ? -3.695 13.180 4.606 1.00 58.50 79 TRP A N 1
ATOM 593 C CA . TRP A 1 79 ? -4.241 11.825 4.483 1.00 58.50 79 TRP A CA 1
ATOM 594 C C . TRP A 1 79 ? -3.294 10.873 3.733 1.00 58.50 79 TRP A C 1
ATOM 596 O O . TRP A 1 79 ? -3.199 9.697 4.073 1.00 58.50 79 TRP A O 1
ATOM 606 N N . TYR A 1 80 ? -2.530 11.380 2.762 1.00 58.84 80 TYR A N 1
ATOM 607 C CA . TYR A 1 80 ? -1.551 10.595 2.007 1.00 58.84 80 TYR A CA 1
ATOM 608 C C . TYR A 1 80 ? -0.257 10.307 2.793 1.00 58.84 80 TYR A C 1
ATOM 610 O O . TYR A 1 80 ? 0.466 9.370 2.457 1.00 58.84 80 TYR A O 1
ATOM 618 N N . LEU A 1 81 ? 0.030 11.052 3.867 1.00 72.00 81 LEU A N 1
ATOM 619 C CA . LEU A 1 81 ? 1.146 10.800 4.789 1.00 72.00 81 LEU A CA 1
ATOM 620 C C . LEU A 1 81 ? 0.759 9.899 5.964 1.00 72.00 81 LEU A C 1
ATOM 622 O O . LEU A 1 81 ? 1.643 9.354 6.630 1.00 72.00 81 LEU A O 1
ATOM 626 N N . TYR A 1 82 ? -0.535 9.691 6.215 1.00 73.38 82 TYR A N 1
ATOM 627 C CA . TYR A 1 82 ? -1.008 8.822 7.292 1.00 73.38 82 TYR A CA 1
ATOM 628 C C . TYR A 1 82 ? -0.392 7.420 7.317 1.00 73.38 82 TYR A C 1
ATOM 630 O O . TYR A 1 82 ? -0.006 7.015 8.413 1.00 73.38 82 TYR A O 1
ATOM 638 N N . PRO A 1 83 ? -0.210 6.672 6.207 1.00 67.81 83 PRO A N 1
ATOM 639 C CA . PRO A 1 83 ? 0.317 5.308 6.298 1.00 67.81 83 PRO A CA 1
ATOM 640 C C . PRO A 1 83 ? 1.752 5.314 6.830 1.00 67.81 83 PRO A C 1
ATOM 642 O O . PRO A 1 83 ? 2.114 4.550 7.723 1.00 67.81 83 PRO A O 1
ATOM 645 N N . VAL A 1 84 ? 2.547 6.250 6.314 1.00 73.06 84 VAL A N 1
ATOM 646 C CA . VAL A 1 84 ? 3.961 6.441 6.624 1.00 73.06 84 VAL A CA 1
ATOM 647 C C . VAL A 1 84 ? 4.134 6.927 8.065 1.00 73.06 84 VAL A C 1
ATOM 649 O O . VAL A 1 84 ? 4.912 6.367 8.836 1.00 73.06 84 VAL A O 1
ATOM 652 N N . PHE A 1 85 ? 3.334 7.908 8.482 1.00 74.62 85 PHE A N 1
ATOM 653 C CA . PHE A 1 85 ? 3.309 8.384 9.863 1.00 74.62 85 PHE A CA 1
ATOM 654 C C . PHE A 1 85 ? 2.864 7.295 10.849 1.00 74.62 85 PHE A C 1
ATOM 656 O O . PHE A 1 85 ? 3.341 7.222 11.985 1.00 74.62 85 PHE A O 1
ATOM 663 N N . GLN A 1 86 ? 1.965 6.408 10.421 1.00 74.12 86 GLN A N 1
ATOM 664 C CA . GLN A 1 86 ? 1.439 5.355 11.272 1.00 74.12 86 GLN A CA 1
ATOM 665 C C . GLN A 1 86 ? 2.488 4.269 11.572 1.00 74.12 86 GLN A C 1
ATOM 667 O O . GLN A 1 86 ? 2.466 3.735 12.685 1.00 74.12 86 GLN A O 1
ATOM 672 N N . ILE A 1 87 ? 3.450 4.027 10.667 1.00 76.75 87 ILE A N 1
ATOM 673 C CA . ILE A 1 87 ? 4.625 3.158 10.893 1.00 76.75 87 ILE A CA 1
ATOM 674 C C . ILE A 1 87 ? 5.473 3.673 12.070 1.00 76.75 87 ILE A C 1
ATOM 676 O O . ILE A 1 87 ? 5.808 2.898 12.968 1.00 76.75 87 ILE A O 1
ATOM 680 N N . LEU A 1 88 ? 5.739 4.986 12.136 1.00 77.25 88 LEU A N 1
ATOM 681 C CA . LEU A 1 88 ? 6.489 5.616 13.240 1.00 77.25 88 LEU A CA 1
ATOM 682 C C . LEU A 1 88 ? 5.798 5.475 14.603 1.00 77.25 88 LEU A C 1
ATOM 684 O O . LEU A 1 88 ? 6.457 5.500 15.638 1.00 77.25 88 LEU A O 1
ATOM 688 N N . ARG A 1 89 ? 4.467 5.358 14.613 1.00 76.69 89 ARG A N 1
ATOM 689 C CA . ARG A 1 89 ? 3.664 5.193 15.834 1.00 76.69 89 ARG A CA 1
ATOM 690 C C . ARG A 1 89 ? 3.516 3.739 16.281 1.00 76.69 89 ARG A C 1
ATOM 692 O O . ARG A 1 89 ? 3.092 3.510 17.410 1.00 76.69 89 ARG A O 1
ATOM 699 N N . ILE A 1 90 ? 3.782 2.777 15.400 1.00 79.56 90 ILE A N 1
ATOM 700 C CA . ILE A 1 90 ? 3.676 1.341 15.696 1.00 79.56 90 ILE A CA 1
ATOM 701 C C . ILE A 1 90 ? 5.014 0.791 16.173 1.00 79.56 90 ILE A C 1
ATOM 703 O O . ILE A 1 90 ? 5.045 -0.028 17.089 1.00 79.56 90 ILE A O 1
ATOM 707 N N . LEU A 1 91 ? 6.116 1.235 15.564 1.00 82.25 91 LEU A N 1
ATOM 708 C CA . LEU A 1 91 ? 7.440 0.772 15.950 1.00 82.25 91 LEU A CA 1
ATOM 709 C C . LEU A 1 91 ? 7.895 1.486 17.233 1.00 82.25 91 LEU A C 1
ATOM 711 O O . LEU A 1 91 ? 7.876 2.714 17.289 1.00 82.25 91 LEU A O 1
ATOM 715 N N . PRO A 1 92 ? 8.338 0.740 18.263 1.00 81.56 92 PRO A N 1
ATOM 716 C CA . PRO A 1 92 ? 8.716 1.325 19.550 1.00 81.56 92 PRO A CA 1
ATOM 717 C C . PRO A 1 92 ? 9.978 2.194 19.455 1.00 81.56 92 PRO A C 1
ATOM 719 O O . PRO A 1 92 ? 10.177 3.092 20.269 1.00 81.56 92 PRO A O 1
ATOM 722 N N . ASN A 1 93 ? 10.830 1.947 18.454 1.00 87.25 93 ASN A N 1
ATOM 723 C CA . ASN A 1 93 ? 12.043 2.711 18.193 1.00 87.25 93 ASN A CA 1
ATOM 724 C C . ASN A 1 93 ? 11.855 3.619 16.964 1.00 87.25 93 ASN A C 1
ATOM 726 O O . ASN A 1 93 ? 11.611 3.134 15.857 1.00 87.25 93 ASN A O 1
ATOM 730 N N . LYS A 1 94 ? 12.040 4.934 17.149 1.00 79.12 94 LYS A N 1
ATOM 731 C CA . LYS A 1 94 ? 11.897 5.936 16.080 1.00 79.12 94 LYS A CA 1
ATOM 732 C C . LYS A 1 94 ? 12.890 5.742 14.928 1.00 79.12 94 LYS A C 1
ATOM 734 O O . LYS A 1 94 ? 12.503 5.919 13.778 1.00 79.12 94 LYS A O 1
ATOM 739 N N . LEU A 1 95 ? 14.134 5.343 15.210 1.00 84.62 95 LEU A N 1
ATOM 740 C CA . LEU A 1 95 ? 15.141 5.070 14.175 1.00 84.62 95 LEU A CA 1
ATOM 741 C C . LEU A 1 95 ? 14.740 3.874 13.311 1.00 84.62 95 LEU A C 1
ATOM 743 O O . LEU A 1 95 ? 14.888 3.924 12.095 1.00 84.62 95 LEU A O 1
ATOM 747 N N . LEU A 1 96 ? 14.175 2.831 13.926 1.00 83.56 96 LEU A N 1
ATOM 748 C CA . LEU A 1 96 ? 13.660 1.668 13.202 1.00 83.56 96 LEU A CA 1
ATOM 749 C C . LEU A 1 96 ? 12.494 2.060 12.284 1.00 83.56 96 LEU A C 1
ATOM 751 O O . LEU A 1 96 ? 12.415 1.582 11.158 1.00 83.56 96 LEU A O 1
ATOM 755 N N . GLY A 1 97 ? 11.614 2.955 12.742 1.00 81.56 97 GLY A N 1
ATOM 756 C CA . GLY A 1 97 ? 10.522 3.477 11.921 1.00 81.56 97 GLY A CA 1
ATOM 757 C C . GLY A 1 97 ? 11.002 4.290 10.721 1.00 81.56 97 GLY A C 1
ATOM 758 O O . GLY A 1 97 ? 10.533 4.061 9.610 1.00 81.56 97 GLY A O 1
ATOM 759 N N . ILE A 1 98 ? 11.995 5.161 10.915 1.00 82.88 98 ILE A N 1
ATOM 760 C CA . ILE A 1 98 ? 12.623 5.912 9.817 1.00 82.88 98 ILE A CA 1
ATOM 761 C C . ILE A 1 98 ? 13.312 4.956 8.833 1.00 82.88 98 ILE A C 1
ATOM 763 O O . ILE A 1 98 ? 13.137 5.085 7.623 1.00 82.88 98 ILE A O 1
ATOM 767 N N . ALA A 1 99 ? 14.046 3.960 9.335 1.00 85.00 99 ALA A N 1
ATOM 768 C CA . ALA A 1 99 ? 14.700 2.959 8.498 1.00 85.00 99 ALA A CA 1
ATOM 769 C C . ALA A 1 99 ? 13.688 2.134 7.683 1.00 85.00 99 ALA A C 1
ATOM 771 O O . ALA A 1 99 ? 13.909 1.897 6.499 1.00 85.00 99 ALA A O 1
ATOM 772 N N . ALA A 1 100 ? 12.557 1.748 8.282 1.00 82.88 100 ALA A N 1
ATOM 773 C CA . ALA A 1 100 ? 11.489 1.023 7.596 1.00 82.88 100 ALA A CA 1
ATOM 774 C C . ALA A 1 100 ? 10.818 1.857 6.491 1.00 82.88 100 ALA A C 1
ATOM 776 O O . ALA A 1 100 ? 10.416 1.312 5.469 1.00 82.88 100 ALA A O 1
ATOM 777 N N . MET A 1 101 ? 10.721 3.176 6.672 1.00 81.56 101 MET A N 1
ATOM 778 C CA . MET A 1 101 ? 10.228 4.083 5.632 1.00 81.56 101 MET A CA 1
ATOM 779 C C . MET A 1 101 ? 11.239 4.246 4.490 1.00 81.56 101 MET A C 1
ATOM 781 O O . MET A 1 101 ? 10.857 4.264 3.323 1.00 81.56 101 MET A O 1
ATOM 785 N N . GLY A 1 102 ? 12.529 4.354 4.820 1.00 80.00 102 GLY A N 1
ATOM 786 C CA . GLY A 1 102 ? 13.605 4.535 3.843 1.00 80.00 102 GLY A CA 1
ATOM 787 C C . GLY A 1 102 ? 13.991 3.264 3.082 1.00 80.00 102 GLY A C 1
ATOM 788 O O . GLY A 1 102 ? 14.526 3.355 1.980 1.00 80.00 102 GLY A O 1
ATOM 789 N N . SER A 1 103 ? 13.711 2.076 3.622 1.00 79.38 103 SER A N 1
ATOM 790 C CA . SER A 1 103 ? 14.114 0.808 3.000 1.00 79.38 103 SER A CA 1
ATOM 791 C C . SER A 1 103 ? 13.420 0.545 1.664 1.00 79.38 103 SER A C 1
ATOM 793 O O . SER A 1 103 ? 14.031 -0.049 0.780 1.00 79.38 103 SER A O 1
ATOM 795 N N . VAL A 1 104 ? 12.185 1.020 1.481 1.00 72.44 104 VAL A N 1
ATOM 796 C CA . VAL A 1 104 ? 11.433 0.862 0.227 1.00 72.44 104 VAL A CA 1
ATOM 797 C C . VAL A 1 104 ? 12.104 1.613 -0.935 1.00 72.44 104 VAL A C 1
ATOM 799 O O . VAL A 1 104 ? 12.476 0.959 -1.910 1.00 72.44 104 VAL A O 1
ATOM 802 N N . PRO A 1 105 ? 12.337 2.942 -0.867 1.00 72.81 105 PRO A N 1
ATOM 803 C CA . PRO A 1 105 ? 13.037 3.650 -1.938 1.00 72.81 105 PRO A CA 1
ATOM 804 C C . PRO A 1 105 ? 14.497 3.205 -2.087 1.00 72.81 105 PRO A C 1
ATOM 806 O O . PRO A 1 105 ? 14.971 3.091 -3.213 1.00 72.81 105 PRO A O 1
ATOM 809 N N . LEU A 1 106 ? 15.203 2.888 -0.993 1.00 80.25 106 LEU A N 1
ATOM 810 C CA . LEU A 1 106 ? 16.573 2.363 -1.075 1.00 80.25 106 LEU A CA 1
ATOM 811 C C . LEU A 1 106 ? 16.629 1.003 -1.780 1.00 80.25 106 LEU A C 1
ATOM 813 O O . LEU A 1 106 ? 17.514 0.774 -2.597 1.00 80.25 106 LEU A O 1
ATOM 817 N N . GLY A 1 107 ? 15.670 0.116 -1.509 1.00 78.69 107 GLY A N 1
ATOM 818 C CA . GLY A 1 107 ? 15.548 -1.163 -2.200 1.00 78.69 107 GLY A CA 1
ATOM 819 C C . GLY A 1 107 ? 15.341 -0.978 -3.702 1.00 78.69 107 GLY A C 1
ATOM 820 O O . GLY A 1 107 ? 16.032 -1.619 -4.488 1.00 78.69 107 GLY A O 1
ATOM 821 N N . LEU A 1 108 ? 14.467 -0.045 -4.101 1.00 70.19 108 LEU A N 1
ATOM 822 C CA . LEU A 1 108 ? 14.255 0.308 -5.511 1.00 70.19 108 LEU A CA 1
ATOM 823 C C . LEU A 1 108 ? 15.526 0.868 -6.172 1.00 70.19 108 LEU A C 1
ATOM 825 O O . LEU A 1 108 ? 15.799 0.554 -7.327 1.00 70.19 108 LEU A O 1
ATOM 829 N N . MET A 1 109 ? 16.342 1.632 -5.437 1.00 74.25 109 MET A N 1
ATOM 830 C CA . MET A 1 109 ? 17.615 2.158 -5.945 1.00 74.25 109 MET A CA 1
ATOM 831 C C . MET A 1 109 ? 18.663 1.077 -6.232 1.00 74.25 109 MET A C 1
ATOM 833 O O . MET A 1 109 ? 19.529 1.288 -7.079 1.00 74.25 109 MET A O 1
ATOM 837 N N . LEU A 1 110 ? 18.602 -0.069 -5.548 1.00 77.44 110 LEU A N 1
ATOM 838 C CA . LEU A 1 110 ? 19.562 -1.165 -5.723 1.00 77.44 110 LEU A CA 1
ATOM 839 C C . LEU A 1 110 ? 19.236 -2.079 -6.910 1.00 77.44 110 LEU A C 1
ATOM 841 O O . LEU A 1 110 ? 20.109 -2.802 -7.384 1.00 77.44 110 LEU A O 1
ATOM 845 N N . VAL A 1 111 ? 18.007 -2.031 -7.419 1.00 66.56 111 VAL A N 1
ATOM 846 C CA . VAL A 1 111 ? 17.525 -2.916 -8.485 1.00 66.56 111 VAL A CA 1
ATOM 847 C C . VAL A 1 111 ? 18.389 -2.936 -9.751 1.00 66.56 111 VAL A C 1
ATOM 849 O O . VAL A 1 111 ? 18.729 -4.032 -10.197 1.00 66.56 111 VAL A O 1
ATOM 852 N N . PRO A 1 112 ? 18.777 -1.795 -10.348 1.00 62.75 112 PRO A N 1
ATOM 853 C CA . PRO A 1 112 ? 19.521 -1.808 -11.608 1.00 62.75 112 PRO A CA 1
ATOM 854 C C . PRO A 1 112 ? 20.935 -2.385 -11.465 1.00 62.75 112 PRO A C 1
ATOM 856 O O . PRO A 1 112 ? 21.594 -2.622 -12.471 1.00 62.75 112 PRO A O 1
ATOM 859 N N . PHE A 1 113 ? 21.398 -2.630 -10.235 1.00 69.31 113 PHE A N 1
ATOM 860 C CA . PHE A 1 113 ? 22.656 -3.321 -9.948 1.00 69.31 113 PHE A CA 1
ATOM 861 C C . PHE A 1 113 ? 22.479 -4.834 -9.738 1.00 69.31 113 PHE A C 1
ATOM 863 O O . PHE A 1 113 ? 23.468 -5.562 -9.711 1.00 69.31 113 PHE A O 1
ATOM 870 N N . ILE A 1 114 ? 21.238 -5.309 -9.578 1.00 67.50 114 ILE A N 1
ATOM 871 C CA . ILE A 1 114 ? 20.879 -6.734 -9.512 1.00 67.50 114 ILE A CA 1
ATOM 872 C C . ILE A 1 114 ? 20.606 -7.277 -10.927 1.00 67.50 114 ILE A C 1
ATOM 874 O O . ILE A 1 114 ? 20.875 -8.444 -11.205 1.00 67.50 114 ILE A O 1
ATOM 878 N N . GLU A 1 115 ? 20.109 -6.435 -11.838 1.00 58.22 115 GLU A N 1
ATOM 879 C CA . GLU A 1 115 ? 19.906 -6.785 -13.247 1.00 58.22 115 GLU A CA 1
ATOM 880 C C . GLU A 1 115 ? 21.244 -6.772 -14.022 1.00 58.22 115 GLU A C 1
ATOM 882 O O . GLU A 1 115 ? 22.032 -5.833 -13.924 1.00 58.22 115 GLU A O 1
ATOM 887 N N . GLY A 1 116 ? 21.531 -7.829 -14.795 1.00 56.25 116 GLY A N 1
ATOM 888 C CA . GLY A 1 116 ? 22.772 -7.956 -15.570 1.00 56.25 116 GLY A CA 1
ATOM 889 C C . GLY A 1 116 ? 23.002 -6.796 -16.557 1.00 56.25 116 GLY A C 1
ATOM 890 O O . GLY A 1 116 ? 22.066 -6.266 -17.152 1.00 56.25 116 GLY A O 1
ATOM 891 N N . VAL A 1 117 ? 24.276 -6.443 -16.767 1.00 52.69 117 VAL A N 1
ATOM 892 C CA . VAL A 1 117 ? 24.786 -5.131 -17.237 1.00 52.69 117 VAL A CA 1
ATOM 893 C C . VAL A 1 117 ? 24.260 -4.606 -18.596 1.00 52.69 117 VAL A C 1
ATOM 895 O O . VAL A 1 117 ? 24.546 -3.465 -18.937 1.00 52.69 117 VAL A O 1
ATOM 898 N N . HIS A 1 118 ? 23.442 -5.327 -19.376 1.00 63.00 118 HIS A N 1
ATOM 899 C CA . HIS A 1 118 ? 22.982 -4.827 -20.690 1.00 63.00 118 HIS A CA 1
ATOM 900 C C . HIS A 1 118 ? 21.500 -5.044 -21.045 1.00 63.00 118 HIS A C 1
ATOM 902 O O . HIS A 1 118 ? 21.109 -4.747 -22.169 1.00 63.00 118 HIS A O 1
ATOM 908 N N . ILE A 1 119 ? 20.636 -5.471 -20.118 1.00 66.44 119 ILE A N 1
ATOM 909 C CA . ILE A 1 119 ? 19.213 -5.723 -20.447 1.00 66.44 119 ILE A CA 1
ATOM 910 C C . ILE A 1 119 ? 18.446 -4.415 -20.745 1.00 66.44 119 ILE A C 1
ATOM 912 O O . ILE A 1 119 ? 17.533 -4.398 -21.568 1.00 66.44 119 ILE A O 1
ATOM 916 N N . ALA A 1 120 ? 18.833 -3.303 -20.111 1.00 65.50 120 ALA A N 1
ATOM 917 C CA . ALA A 1 120 ? 18.191 -1.991 -20.260 1.00 65.50 120 ALA A CA 1
ATOM 918 C C . ALA A 1 120 ? 19.026 -0.972 -21.069 1.00 65.50 120 ALA A C 1
ATOM 920 O O . ALA A 1 120 ? 18.838 0.237 -20.931 1.00 65.50 120 ALA A O 1
ATOM 921 N N . ASN A 1 121 ? 19.971 -1.436 -21.900 1.00 71.81 121 ASN A N 1
ATOM 922 C CA . ASN A 1 121 ? 20.799 -0.593 -22.782 1.00 71.81 121 ASN A CA 1
ATOM 923 C C . ASN A 1 121 ? 21.527 0.578 -22.080 1.00 71.81 121 ASN A C 1
ATOM 925 O O . ASN A 1 121 ? 21.728 1.634 -22.677 1.00 71.81 121 ASN A O 1
ATOM 929 N N . GLY A 1 122 ? 21.901 0.431 -20.804 1.00 75.81 122 GLY A N 1
ATOM 930 C CA . GLY A 1 122 ? 22.627 1.471 -20.063 1.00 75.81 122 GLY A CA 1
ATOM 931 C C . GLY A 1 122 ? 21.819 2.744 -19.761 1.00 75.81 122 GLY A C 1
ATOM 932 O O . GLY A 1 122 ? 22.405 3.781 -19.454 1.00 75.81 122 GLY A O 1
ATOM 933 N N . ASN A 1 123 ? 20.482 2.692 -19.812 1.00 82.25 123 ASN A N 1
ATOM 934 C CA . ASN A 1 123 ? 19.614 3.854 -19.577 1.00 82.25 123 ASN A CA 1
ATOM 935 C C . ASN A 1 123 ? 19.655 4.408 -18.131 1.00 82.25 123 ASN A C 1
ATOM 937 O O . ASN A 1 123 ? 19.179 5.522 -17.895 1.00 82.25 123 ASN A O 1
ATOM 941 N N . PHE A 1 124 ? 20.238 3.674 -17.172 1.00 83.75 124 PHE A N 1
ATOM 942 C CA . PHE A 1 124 ? 20.252 4.020 -15.745 1.00 83.75 124 PHE A CA 1
ATOM 943 C C . PHE A 1 124 ? 20.871 5.394 -15.463 1.00 83.75 124 PHE A C 1
ATOM 945 O O . PHE A 1 124 ? 20.266 6.202 -14.762 1.00 83.75 124 PHE A O 1
ATOM 952 N N . ALA A 1 125 ? 22.030 5.696 -16.058 1.00 82.19 125 ALA A N 1
ATOM 953 C CA . ALA A 1 125 ? 22.780 6.923 -15.772 1.00 82.19 125 ALA A CA 1
ATOM 954 C C . ALA A 1 125 ? 21.992 8.211 -16.078 1.00 82.19 125 ALA A C 1
ATOM 956 O O . ALA A 1 125 ? 22.180 9.221 -15.407 1.00 82.19 125 ALA A O 1
ATOM 957 N N . GLN A 1 126 ? 21.105 8.170 -17.077 1.00 83.00 126 GLN A N 1
ATOM 958 C CA . GLN A 1 126 ? 20.278 9.314 -17.473 1.00 83.00 126 GLN A CA 1
ATOM 959 C C . GLN A 1 126 ? 18.881 9.277 -16.842 1.00 83.00 126 GLN A C 1
ATOM 961 O O . GLN A 1 126 ? 18.291 10.321 -16.579 1.00 83.00 126 GLN A O 1
ATOM 966 N N . SER A 1 127 ? 18.344 8.085 -16.579 1.00 82.69 127 SER A N 1
ATOM 967 C CA . SER A 1 127 ? 16.954 7.931 -16.133 1.00 82.69 127 SER A CA 1
ATOM 968 C C . SER A 1 127 ? 16.828 8.023 -14.608 1.00 82.69 127 SER A C 1
ATOM 970 O O . SER A 1 127 ? 15.920 8.678 -14.101 1.00 82.69 127 SER A O 1
ATOM 972 N N . ALA A 1 128 ? 17.772 7.451 -13.854 1.00 83.00 128 ALA A N 1
ATOM 973 C CA . ALA A 1 128 ? 17.680 7.334 -12.395 1.00 83.00 128 ALA A CA 1
ATOM 974 C C . ALA A 1 128 ? 17.886 8.650 -11.627 1.00 83.00 128 ALA A C 1
ATOM 976 O O . ALA A 1 128 ? 17.569 8.733 -10.440 1.00 83.00 128 ALA A O 1
ATOM 977 N N . ILE A 1 129 ? 18.381 9.695 -12.293 1.00 86.06 129 ILE A N 1
ATOM 978 C CA . ILE A 1 129 ? 18.527 11.031 -11.698 1.00 86.06 129 ILE A CA 1
ATOM 979 C C . ILE A 1 129 ? 17.200 11.805 -11.634 1.00 86.06 129 ILE A C 1
ATOM 981 O O . ILE A 1 129 ? 17.153 12.889 -11.059 1.00 86.06 129 ILE A O 1
ATOM 985 N N . THR A 1 130 ? 16.111 11.271 -12.204 1.00 80.62 130 THR A N 1
ATOM 986 C CA . THR A 1 130 ? 14.784 11.904 -12.166 1.00 80.62 130 THR A CA 1
ATOM 987 C C . THR A 1 130 ? 13.698 10.923 -11.738 1.00 80.62 130 THR A C 1
ATOM 989 O O . THR A 1 130 ? 13.705 9.760 -12.134 1.00 80.62 130 THR A O 1
ATOM 992 N N . ILE A 1 131 ? 12.699 11.405 -10.990 1.00 81.50 131 ILE A N 1
ATOM 993 C CA . ILE A 1 131 ? 11.511 10.610 -10.622 1.00 81.50 131 ILE A CA 1
ATOM 994 C C . ILE A 1 131 ? 10.787 10.097 -11.876 1.00 81.50 131 ILE A C 1
ATOM 996 O O . ILE A 1 131 ? 10.340 8.955 -11.913 1.00 81.50 131 ILE A O 1
ATOM 1000 N N . ASN A 1 132 ? 10.711 10.914 -12.930 1.00 82.19 132 ASN A N 1
ATOM 1001 C CA . ASN A 1 132 ? 10.069 10.510 -14.178 1.00 82.19 132 ASN A CA 1
ATOM 1002 C C . ASN A 1 132 ? 10.800 9.341 -14.860 1.00 82.19 132 ASN A C 1
ATOM 1004 O O . ASN A 1 132 ? 10.145 8.444 -15.379 1.00 82.19 132 ASN A O 1
ATOM 1008 N N . GLY A 1 133 ? 12.135 9.306 -14.824 1.00 81.00 133 GLY A N 1
ATOM 1009 C CA . GLY A 1 133 ? 12.890 8.162 -15.337 1.00 81.00 133 GLY A CA 1
ATOM 1010 C C . GLY A 1 133 ? 12.647 6.886 -14.524 1.00 81.00 133 GLY A C 1
ATOM 1011 O O . GLY A 1 133 ? 12.452 5.826 -15.114 1.00 81.00 133 GLY A O 1
ATOM 1012 N N . TRP A 1 134 ? 12.527 6.978 -13.192 1.00 81.62 134 TRP A N 1
ATOM 1013 C CA . TRP A 1 134 ? 12.098 5.843 -12.356 1.00 81.62 134 TRP A CA 1
ATOM 1014 C C . TRP A 1 134 ? 10.692 5.341 -12.712 1.00 81.62 134 TRP A C 1
ATOM 1016 O O . TRP A 1 134 ? 10.461 4.134 -12.768 1.00 81.62 134 TRP A O 1
ATOM 1026 N N . LEU A 1 135 ? 9.743 6.240 -12.977 1.00 82.56 135 LEU A N 1
ATOM 1027 C CA . LEU A 1 135 ? 8.386 5.846 -13.360 1.00 82.56 135 LEU A CA 1
ATOM 1028 C C . LEU A 1 135 ? 8.335 5.245 -14.767 1.00 82.56 135 LEU A C 1
ATOM 1030 O O . LEU A 1 135 ? 7.720 4.201 -14.956 1.00 82.56 135 LEU A O 1
ATOM 1034 N N . ARG A 1 136 ? 8.960 5.895 -15.752 1.00 85.44 136 ARG A N 1
ATOM 1035 C CA . ARG A 1 136 ? 8.861 5.526 -17.169 1.00 85.44 136 ARG A CA 1
ATOM 1036 C C . ARG A 1 136 ? 9.748 4.337 -17.524 1.00 85.44 136 ARG A C 1
ATOM 1038 O O . ARG A 1 136 ? 9.261 3.345 -18.060 1.00 85.44 136 ARG A O 1
ATOM 1045 N N . ASP A 1 137 ? 11.043 4.449 -17.253 1.00 84.50 137 ASP A N 1
ATOM 1046 C CA . ASP A 1 137 ? 12.052 3.532 -17.796 1.00 84.50 137 ASP A CA 1
ATOM 1047 C C . ASP A 1 137 ? 12.268 2.307 -16.912 1.00 84.50 137 ASP A C 1
ATOM 1049 O O . ASP A 1 137 ? 12.749 1.278 -17.386 1.00 84.50 137 ASP A O 1
ATOM 1053 N N . PHE A 1 138 ? 11.893 2.415 -15.637 1.00 85.06 138 PHE A N 1
ATOM 1054 C CA . PHE A 1 138 ? 11.968 1.324 -14.681 1.00 85.06 138 PHE A CA 1
ATOM 1055 C C . PHE A 1 138 ? 10.578 0.737 -14.398 1.00 85.06 138 PHE A C 1
ATOM 1057 O O . PHE A 1 138 ? 10.253 -0.320 -14.935 1.00 85.06 138 PHE A O 1
ATOM 1064 N N . LEU A 1 139 ? 9.715 1.422 -13.637 1.00 87.12 139 LEU A N 1
ATOM 1065 C CA . LEU A 1 139 ? 8.433 0.846 -13.201 1.00 87.12 139 LEU A CA 1
ATOM 1066 C C . LEU A 1 139 ? 7.507 0.494 -14.373 1.00 87.12 139 LEU A C 1
ATOM 1068 O O . LEU A 1 139 ? 7.050 -0.641 -14.471 1.00 87.12 139 LEU A O 1
ATOM 1072 N N . TRP A 1 140 ? 7.234 1.441 -15.273 1.00 86.94 140 TRP A N 1
ATOM 1073 C CA . TRP A 1 140 ? 6.299 1.239 -16.381 1.00 86.94 140 TRP A CA 1
ATOM 1074 C C . TRP A 1 140 ? 6.845 0.253 -17.418 1.00 86.94 140 TRP A C 1
ATOM 1076 O O . TRP A 1 140 ? 6.177 -0.732 -17.738 1.00 86.94 140 TRP A O 1
ATOM 1086 N N . ALA A 1 141 ? 8.069 0.474 -17.908 1.00 88.69 141 ALA A N 1
ATOM 1087 C CA . ALA A 1 141 ? 8.653 -0.371 -18.945 1.00 88.69 141 ALA A CA 1
ATOM 1088 C C . ALA A 1 141 ? 8.833 -1.828 -18.484 1.00 88.69 141 ALA A C 1
ATOM 1090 O O . ALA A 1 141 ? 8.493 -2.759 -19.221 1.00 88.69 141 ALA A O 1
ATOM 1091 N N . GLN A 1 142 ? 9.326 -2.050 -17.261 1.00 88.50 142 GLN A N 1
ATOM 1092 C CA . GLN A 1 142 ? 9.605 -3.401 -16.767 1.00 88.50 142 GLN A CA 1
ATOM 1093 C C . GLN A 1 142 ? 8.358 -4.127 -16.243 1.00 88.50 142 GLN A C 1
ATOM 1095 O O . GLN A 1 142 ? 8.326 -5.358 -16.245 1.00 88.50 142 GLN A O 1
ATOM 1100 N N . ALA A 1 143 ? 7.291 -3.408 -15.866 1.00 92.25 143 ALA A N 1
ATOM 1101 C CA . ALA A 1 143 ? 6.039 -4.040 -15.441 1.00 92.25 143 ALA A CA 1
ATOM 1102 C C . ALA A 1 143 ? 5.315 -4.763 -16.587 1.00 92.25 143 ALA A C 1
ATOM 1104 O O . ALA A 1 143 ? 4.440 -5.592 -16.330 1.00 92.25 143 ALA A O 1
ATOM 1105 N N . SER A 1 144 ? 5.697 -4.506 -17.843 1.00 92.31 144 SER A N 1
ATOM 1106 C CA . SER A 1 144 ? 5.162 -5.194 -19.022 1.00 92.31 144 SER A CA 1
ATOM 1107 C C . SER A 1 144 ? 5.183 -6.723 -18.878 1.00 92.31 144 SER A C 1
ATOM 1109 O O . SER A 1 144 ? 4.186 -7.373 -19.191 1.00 92.31 144 SER A O 1
ATOM 1111 N N . ASN A 1 145 ? 6.253 -7.302 -18.321 1.00 91.69 145 ASN A N 1
ATOM 1112 C CA . ASN A 1 145 ? 6.378 -8.753 -18.147 1.00 91.69 145 ASN A CA 1
ATOM 1113 C C . ASN A 1 145 ? 5.342 -9.317 -17.161 1.00 91.69 145 ASN A C 1
ATOM 1115 O O . ASN A 1 145 ? 4.727 -10.346 -17.431 1.00 91.69 145 ASN A O 1
ATOM 1119 N N . VAL A 1 146 ? 5.105 -8.638 -16.032 1.00 90.94 146 VAL A N 1
ATOM 1120 C CA . VAL A 1 146 ? 4.155 -9.126 -15.020 1.00 90.94 146 VAL A CA 1
ATOM 1121 C C . VAL A 1 146 ? 2.702 -8.960 -15.475 1.00 90.94 146 VAL A C 1
ATOM 1123 O O . VAL A 1 146 ? 1.900 -9.876 -15.285 1.00 90.94 146 VAL A O 1
ATOM 1126 N N . ILE A 1 147 ? 2.362 -7.853 -16.148 1.00 95.00 147 ILE A N 1
ATOM 1127 C CA . ILE A 1 147 ? 0.982 -7.577 -16.589 1.00 95.00 147 ILE A CA 1
ATOM 1128 C C . ILE A 1 147 ? 0.566 -8.394 -17.819 1.00 95.00 147 ILE A C 1
ATOM 1130 O O . ILE A 1 147 ? -0.615 -8.692 -17.977 1.00 95.00 147 ILE A O 1
ATOM 1134 N N . THR A 1 148 ? 1.517 -8.797 -18.668 1.00 94.38 148 THR A N 1
ATOM 1135 C CA . THR A 1 148 ? 1.253 -9.634 -19.857 1.00 94.38 148 THR A CA 1
ATOM 1136 C C . THR A 1 148 ? 1.471 -11.131 -19.614 1.00 94.38 148 THR A C 1
ATOM 1138 O O . THR A 1 148 ? 1.323 -11.932 -20.529 1.00 94.38 148 THR A O 1
ATOM 1141 N N . SER A 1 149 ? 1.760 -11.540 -18.374 1.00 92.75 149 SER A N 1
ATOM 1142 C CA . SER A 1 149 ? 2.055 -12.938 -18.015 1.00 92.75 149 SER A CA 1
ATOM 1143 C C . SER A 1 149 ? 0.861 -13.906 -18.106 1.00 92.75 149 SER A C 1
ATOM 1145 O O . SER A 1 149 ? 1.037 -15.124 -17.992 1.00 92.75 149 SER A O 1
ATOM 1147 N N . TYR A 1 150 ? -0.360 -13.402 -18.291 1.00 93.75 150 TYR A N 1
ATOM 1148 C CA . TYR A 1 150 ? -1.578 -14.212 -18.337 1.00 93.75 150 TYR A CA 1
ATOM 1149 C C . TYR A 1 150 ? -1.542 -15.191 -19.521 1.00 93.75 150 TYR A C 1
ATOM 1151 O O . TYR A 1 150 ? -1.220 -14.815 -20.642 1.00 93.75 150 TYR A O 1
ATOM 1159 N N . GLY A 1 151 ? -1.872 -16.462 -19.271 1.00 90.56 151 GLY A N 1
ATOM 1160 C CA . GLY A 1 151 ? -1.784 -17.523 -20.285 1.00 90.56 151 GLY A CA 1
ATOM 1161 C C . GLY A 1 151 ? -0.381 -18.113 -20.482 1.00 90.56 151 GLY A C 1
ATOM 1162 O O . GLY A 1 151 ? -0.195 -18.936 -21.373 1.00 90.56 151 GLY A O 1
ATOM 1163 N N . SER A 1 152 ? 0.594 -17.735 -19.647 1.00 94.00 152 SER A N 1
ATOM 1164 C CA . SER A 1 152 ? 1.944 -18.314 -19.618 1.00 94.00 152 SER A CA 1
ATOM 1165 C C . SER A 1 152 ? 2.231 -19.036 -18.294 1.00 94.00 152 SER A C 1
ATOM 1167 O O . SER A 1 152 ? 1.460 -18.934 -17.341 1.00 94.00 152 SER A O 1
ATOM 1169 N N . ALA A 1 153 ? 3.386 -19.705 -18.192 1.00 92.00 153 ALA A N 1
ATOM 1170 C CA . ALA A 1 153 ? 3.865 -20.293 -16.934 1.00 92.00 153 ALA A CA 1
ATOM 1171 C C . ALA A 1 153 ? 4.099 -19.252 -15.815 1.00 92.00 153 ALA A C 1
ATOM 1173 O O . ALA A 1 153 ? 4.147 -19.613 -14.641 1.00 92.00 153 ALA A O 1
ATOM 1174 N N . LEU A 1 154 ? 4.214 -17.963 -16.161 1.00 88.88 154 LEU A N 1
ATOM 1175 C CA . LEU A 1 154 ? 4.414 -16.864 -15.212 1.00 88.88 154 LEU A CA 1
ATOM 1176 C C . LEU A 1 154 ? 3.097 -16.241 -14.715 1.00 88.88 154 LEU A C 1
ATOM 1178 O O . LEU A 1 154 ? 3.135 -15.298 -13.924 1.00 88.88 154 LEU A O 1
ATOM 1182 N N . SER A 1 155 ? 1.931 -16.753 -15.130 1.00 91.75 155 SER A N 1
ATOM 1183 C CA . SER A 1 155 ? 0.625 -16.157 -14.802 1.00 91.75 155 SER A CA 1
ATOM 1184 C C . SER A 1 155 ? 0.358 -16.048 -13.298 1.00 91.75 155 SER A C 1
ATOM 1186 O O . SER A 1 155 ? -0.346 -15.140 -12.858 1.00 91.75 155 S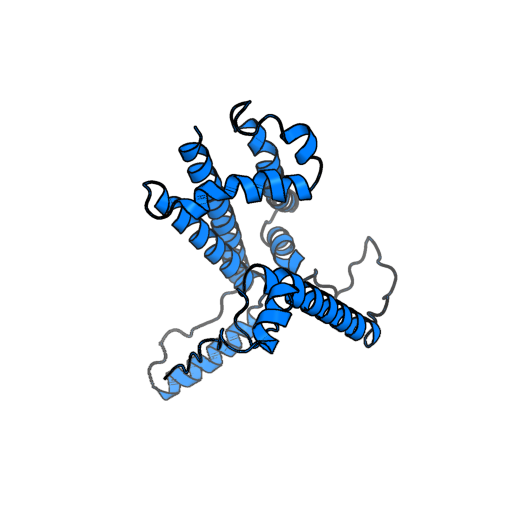ER A O 1
ATOM 1188 N N . ALA A 1 156 ? 0.939 -16.946 -12.493 1.00 90.19 156 ALA A N 1
ATOM 1189 C CA . ALA A 1 156 ? 0.851 -16.888 -11.037 1.00 90.19 156 ALA A CA 1
ATOM 1190 C C . ALA A 1 156 ? 1.418 -15.571 -10.479 1.00 90.19 156 ALA A C 1
ATOM 1192 O O . ALA A 1 156 ? 0.828 -14.997 -9.566 1.00 90.19 156 ALA A O 1
ATOM 1193 N N . TYR A 1 157 ? 2.499 -15.041 -11.061 1.00 86.50 157 TYR A N 1
ATOM 1194 C CA . TYR A 1 157 ? 3.063 -13.752 -10.658 1.00 86.50 157 TYR A CA 1
ATOM 1195 C C . TYR A 1 157 ? 2.162 -12.584 -11.068 1.00 86.50 157 TYR A C 1
ATOM 1197 O O . TYR A 1 157 ? 1.993 -11.660 -10.284 1.00 86.50 157 TYR A O 1
ATOM 1205 N N . GLY A 1 158 ? 1.509 -12.638 -12.234 1.00 87.31 158 GLY A N 1
ATOM 1206 C CA . GLY A 1 158 ? 0.498 -11.645 -12.621 1.00 87.31 158 GLY A CA 1
ATOM 1207 C C . GLY A 1 158 ? -0.693 -11.590 -11.656 1.00 87.31 158 GLY A C 1
ATOM 1208 O O . GLY A 1 158 ? -1.159 -10.507 -11.296 1.00 87.31 158 GLY A O 1
ATOM 1209 N N . ILE A 1 159 ? -1.153 -12.751 -11.178 1.00 92.94 159 ILE A N 1
ATOM 1210 C CA . ILE A 1 159 ? -2.220 -12.849 -10.169 1.00 92.94 159 ILE A CA 1
ATOM 1211 C C . ILE A 1 159 ? -1.734 -12.319 -8.815 1.00 92.94 159 ILE A C 1
ATOM 1213 O O . ILE A 1 159 ? -2.420 -11.509 -8.192 1.00 92.94 159 ILE A O 1
ATOM 1217 N N . MET A 1 160 ? -0.543 -12.731 -8.370 1.00 87.56 160 MET A N 1
ATOM 1218 C CA . MET A 1 160 ? 0.038 -12.271 -7.105 1.00 87.56 160 MET A CA 1
ATOM 1219 C C . MET A 1 160 ? 0.340 -10.771 -7.117 1.00 87.56 160 MET A C 1
ATOM 1221 O O . MET A 1 160 ? 0.143 -10.106 -6.105 1.00 87.56 160 MET A O 1
ATOM 1225 N N . PHE A 1 161 ? 0.721 -10.207 -8.263 1.00 92.75 161 PHE A N 1
ATOM 1226 C CA . PHE A 1 161 ? 0.902 -8.770 -8.437 1.00 92.75 161 PHE A CA 1
ATOM 1227 C C . PHE A 1 161 ? -0.405 -8.014 -8.178 1.00 92.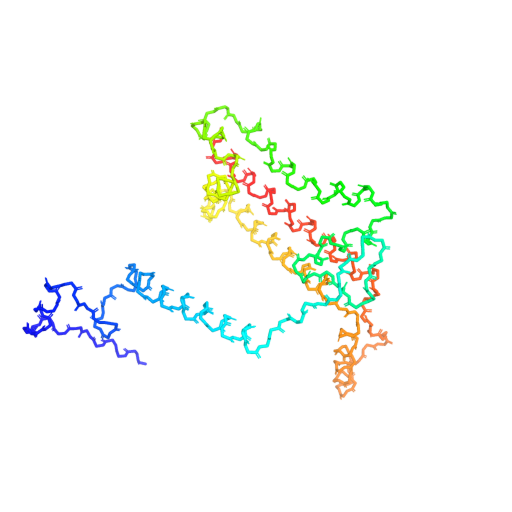75 161 PHE A C 1
ATOM 1229 O O . PHE A 1 161 ? -0.412 -7.050 -7.412 1.00 92.75 161 PHE A O 1
ATOM 1236 N N . LEU A 1 162 ? -1.529 -8.477 -8.735 1.00 93.31 162 LEU A N 1
ATOM 1237 C CA . LEU A 1 162 ? -2.838 -7.865 -8.492 1.00 93.31 162 LEU A CA 1
ATOM 1238 C C . LEU A 1 162 ? -3.327 -8.090 -7.051 1.00 93.31 162 LEU A C 1
ATOM 1240 O O . LEU A 1 162 ? -3.818 -7.158 -6.414 1.00 93.31 162 LEU A O 1
ATOM 1244 N N . ALA A 1 163 ? -3.147 -9.296 -6.509 1.00 89.50 163 ALA A N 1
ATOM 1245 C CA . ALA A 1 163 ? -3.491 -9.609 -5.123 1.00 89.50 163 ALA A CA 1
ATOM 1246 C C . ALA A 1 163 ? -2.690 -8.750 -4.130 1.00 89.50 163 ALA A C 1
ATOM 1248 O O . ALA A 1 163 ? -3.248 -8.245 -3.159 1.00 89.50 163 ALA A O 1
ATOM 1249 N N . GLY A 1 164 ? -1.404 -8.518 -4.402 1.00 90.00 164 GLY A N 1
ATOM 1250 C CA . GLY A 1 164 ? -0.557 -7.619 -3.626 1.00 90.00 164 GLY A CA 1
ATOM 1251 C C . GLY A 1 164 ? -1.083 -6.181 -3.628 1.00 90.00 164 GLY A C 1
ATOM 1252 O O . GLY A 1 164 ? -1.176 -5.575 -2.561 1.00 90.00 164 GLY A O 1
ATOM 1253 N N . HIS A 1 165 ? -1.507 -5.658 -4.787 1.00 92.75 165 HIS A N 1
ATOM 1254 C CA . HIS A 1 165 ? -2.135 -4.331 -4.879 1.00 92.75 165 HIS A CA 1
ATOM 1255 C C . HIS A 1 165 ? -3.434 -4.261 -4.077 1.00 92.75 165 HIS A C 1
ATOM 1257 O O . HIS A 1 165 ? -3.662 -3.286 -3.362 1.00 92.75 165 HIS A O 1
ATOM 1263 N N . PHE A 1 166 ? -4.269 -5.301 -4.157 1.00 93.44 166 PHE A N 1
ATOM 1264 C CA . PHE A 1 166 ? -5.497 -5.384 -3.371 1.00 93.44 166 PHE A CA 1
ATOM 1265 C C . PHE A 1 166 ? -5.203 -5.365 -1.868 1.00 93.44 166 PHE A C 1
ATOM 1267 O O . PHE A 1 166 ? -5.785 -4.564 -1.143 1.00 93.44 166 PHE A O 1
ATOM 1274 N N . VAL A 1 167 ? -4.269 -6.197 -1.397 1.00 88.62 167 VAL A N 1
ATOM 1275 C CA . VAL A 1 167 ? -3.878 -6.270 0.020 1.00 88.62 167 VAL A CA 1
ATOM 1276 C C . VAL A 1 167 ? -3.274 -4.946 0.499 1.00 88.62 167 VAL A C 1
ATOM 1278 O O . VAL A 1 167 ? -3.598 -4.479 1.593 1.00 88.62 167 VAL A O 1
ATOM 1281 N N . PHE A 1 168 ? -2.457 -4.299 -0.335 1.00 88.31 168 PHE A N 1
ATOM 1282 C CA . PHE A 1 168 ? -1.910 -2.976 -0.053 1.00 88.31 168 PHE A CA 1
ATOM 1283 C C . PHE A 1 168 ? -3.022 -1.928 0.083 1.00 88.31 168 PHE A C 1
ATOM 1285 O O . PHE A 1 168 ? -3.072 -1.218 1.084 1.00 88.31 168 PHE A O 1
ATOM 1292 N N . ALA A 1 169 ? -3.960 -1.857 -0.864 1.00 86.75 169 ALA A N 1
ATOM 1293 C CA . ALA A 1 169 ? -5.078 -0.916 -0.799 1.00 86.75 169 ALA A CA 1
ATOM 1294 C C . ALA A 1 169 ? -6.012 -1.206 0.391 1.00 86.75 169 ALA A C 1
ATOM 1296 O O . ALA A 1 169 ? -6.421 -0.287 1.100 1.00 86.75 169 ALA A O 1
ATOM 1297 N N . PHE A 1 170 ? -6.287 -2.482 0.671 1.00 88.38 170 PHE A N 1
ATOM 1298 C CA . PHE A 1 170 ? -7.073 -2.925 1.824 1.00 88.38 170 PHE A CA 1
ATOM 1299 C C . PHE A 1 170 ? -6.450 -2.478 3.151 1.00 88.38 170 PHE A C 1
ATOM 1301 O O . PHE A 1 170 ? -7.165 -2.109 4.081 1.00 88.38 170 PHE A O 1
ATOM 1308 N N . SER A 1 171 ? -5.118 -2.427 3.234 1.00 84.19 171 SER A N 1
ATOM 1309 C CA . SER A 1 171 ? -4.419 -1.925 4.419 1.00 84.19 171 SER A CA 1
ATOM 1310 C C . SER A 1 171 ? -4.760 -0.467 4.750 1.00 84.19 171 SER A C 1
ATOM 1312 O O . SER A 1 171 ? -4.882 -0.113 5.926 1.00 84.19 171 SER A O 1
ATOM 1314 N N . LEU A 1 172 ? -4.991 0.367 3.727 1.00 84.31 172 LEU A N 1
ATOM 1315 C CA . LEU A 1 172 ? -5.286 1.791 3.891 1.00 84.31 172 LEU A CA 1
ATOM 1316 C C . LEU A 1 172 ? -6.620 2.011 4.601 1.00 84.31 172 LEU A C 1
ATOM 1318 O O . LEU A 1 172 ? -6.746 2.962 5.368 1.00 84.31 172 LEU A O 1
ATOM 1322 N N . MET A 1 173 ? -7.575 1.087 4.447 1.00 84.62 173 MET A N 1
ATOM 1323 C CA . MET A 1 173 ? -8.828 1.107 5.201 1.00 84.62 173 MET A CA 1
ATOM 1324 C C . MET A 1 173 ? -8.567 1.158 6.711 1.00 84.62 173 MET A C 1
ATOM 1326 O O . MET A 1 173 ? -9.206 1.937 7.410 1.00 84.62 173 MET A O 1
ATOM 1330 N N . PHE A 1 174 ? -7.605 0.387 7.225 1.00 80.00 174 PHE A N 1
ATOM 1331 C CA . PHE A 1 174 ? -7.268 0.366 8.654 1.00 80.00 174 PHE A CA 1
ATOM 1332 C C . PHE A 1 174 ? -6.361 1.522 9.078 1.00 80.00 174 PHE A C 1
ATOM 1334 O O . PHE A 1 174 ? -6.412 1.942 10.231 1.00 80.00 174 PHE A O 1
ATOM 1341 N N . LEU A 1 175 ? -5.513 2.015 8.172 1.00 80.31 175 LEU A N 1
ATOM 1342 C CA . LEU A 1 175 ? -4.570 3.096 8.468 1.00 80.31 175 LEU A CA 1
ATOM 1343 C C . LEU A 1 175 ? -5.225 4.485 8.412 1.00 80.31 175 LEU A C 1
ATOM 1345 O O . LEU A 1 175 ? -4.752 5.391 9.093 1.00 80.31 175 LEU A O 1
ATOM 1349 N N . PHE A 1 176 ? -6.305 4.656 7.640 1.00 78.56 176 PHE A N 1
ATOM 1350 C CA . PHE A 1 176 ? -7.020 5.932 7.482 1.00 78.56 176 PHE A CA 1
ATOM 1351 C C . PHE A 1 176 ? -8.266 6.068 8.353 1.00 78.56 176 PHE A C 1
ATOM 1353 O O . PHE A 1 176 ? -8.743 7.181 8.555 1.00 78.56 176 PHE A O 1
ATOM 1360 N N . SER A 1 177 ? -8.801 4.963 8.876 1.00 76.44 177 SER A N 1
ATOM 1361 C CA . SER A 1 177 ? -10.006 4.984 9.708 1.00 76.44 177 SER A CA 1
ATOM 1362 C C . SER A 1 177 ? -9.705 4.760 11.191 1.00 76.44 177 SER A C 1
ATOM 1364 O O . SER A 1 177 ? -8.690 4.183 11.582 1.00 76.44 177 SER A O 1
ATOM 1366 N N . GLY A 1 178 ? -10.615 5.233 12.044 1.00 74.12 178 GLY A N 1
ATOM 1367 C CA . GLY A 1 178 ? -10.555 5.057 13.493 1.00 74.12 178 GLY A CA 1
ATOM 1368 C C . GLY A 1 178 ? -11.542 4.007 14.002 1.00 74.12 178 GLY A C 1
ATOM 1369 O O . GLY A 1 178 ? -12.566 3.734 13.380 1.00 74.12 178 GLY A O 1
ATOM 1370 N N . ARG A 1 179 ? -11.271 3.458 15.194 1.00 75.12 179 ARG A N 1
ATOM 1371 C CA . ARG A 1 179 ? -12.131 2.456 15.855 1.00 75.12 179 ARG A CA 1
ATOM 1372 C C . ARG A 1 179 ? -13.583 2.917 16.040 1.00 75.12 179 ARG A C 1
ATOM 1374 O O . ARG A 1 179 ? -14.472 2.081 15.941 1.00 75.12 179 ARG A O 1
ATOM 1381 N N . GLY A 1 180 ? -13.808 4.201 16.338 1.00 64.25 180 GLY A N 1
ATOM 1382 C CA . GLY A 1 180 ? -15.140 4.746 16.643 1.00 64.25 180 GLY A CA 1
ATOM 1383 C C . GLY A 1 180 ? -16.151 4.479 15.529 1.00 64.25 180 GLY A C 1
ATOM 1384 O O . GLY A 1 180 ? -17.160 3.827 15.773 1.00 64.25 180 GLY A O 1
ATOM 1385 N N . TYR A 1 181 ? -15.795 4.846 14.293 1.00 77.06 181 TYR A N 1
ATOM 1386 C CA . TYR A 1 181 ? -16.598 4.587 13.093 1.00 77.06 181 TYR A CA 1
ATOM 1387 C C . TYR A 1 181 ? -17.011 3.110 12.964 1.00 77.06 181 TYR A C 1
ATOM 1389 O O . TYR A 1 181 ? -18.184 2.785 12.791 1.00 77.06 181 TYR A O 1
ATOM 1397 N N . TRP A 1 182 ? -16.053 2.191 13.107 1.00 75.44 182 TRP A N 1
ATOM 1398 C CA . TRP A 1 182 ? -16.326 0.755 13.000 1.00 75.44 182 TRP A CA 1
ATOM 1399 C C . TRP A 1 182 ? -17.186 0.223 14.146 1.00 75.44 182 TRP A C 1
ATOM 1401 O O . TRP A 1 182 ? -17.956 -0.712 13.945 1.00 75.44 182 TRP A O 1
ATOM 1411 N N . GLN A 1 183 ? -17.060 0.788 15.347 1.00 75.50 183 GLN A N 1
ATOM 1412 C CA . GLN A 1 183 ? -17.846 0.368 16.501 1.00 75.50 183 GLN A CA 1
ATOM 1413 C C . GLN A 1 183 ? -19.323 0.766 16.346 1.00 75.50 183 GLN A C 1
ATOM 1415 O O . GLN A 1 183 ? -20.187 -0.077 16.580 1.00 75.50 183 GLN A O 1
ATOM 1420 N N . GLU A 1 184 ? -19.610 1.979 15.870 1.00 67.00 184 GLU A N 1
ATOM 1421 C CA . GLU A 1 184 ? -20.978 2.439 15.572 1.00 67.00 184 GLU A CA 1
ATOM 1422 C C . GLU A 1 184 ? -21.632 1.620 14.443 1.00 67.00 184 GLU A C 1
ATOM 1424 O O . GLU A 1 184 ? -22.805 1.232 14.521 1.00 67.00 184 GLU A O 1
ATOM 1429 N N . LEU A 1 185 ? -20.855 1.267 13.411 1.00 73.38 185 LEU A N 1
ATOM 1430 C CA . LEU A 1 185 ? -21.315 0.371 12.348 1.00 73.38 185 LEU A CA 1
ATOM 1431 C C . LEU A 1 185 ? -21.655 -1.027 12.893 1.00 73.38 185 LEU A C 1
ATOM 1433 O O . LEU A 1 185 ? -22.708 -1.580 12.571 1.00 73.38 185 LEU A O 1
ATOM 1437 N N . ILE A 1 186 ? -20.794 -1.596 13.744 1.00 80.00 186 ILE A N 1
ATOM 1438 C CA . ILE A 1 186 ? -21.046 -2.894 14.388 1.00 80.00 186 ILE A CA 1
ATOM 1439 C C . ILE A 1 186 ? -22.310 -2.838 15.247 1.00 80.00 186 ILE A C 1
ATOM 1441 O O . ILE A 1 186 ? -23.092 -3.783 15.226 1.00 80.00 186 ILE A O 1
ATOM 1445 N N . GLU A 1 187 ? -22.551 -1.749 15.972 1.00 78.50 187 GLU A N 1
ATOM 1446 C CA . GLU A 1 187 ? -23.756 -1.584 16.793 1.00 78.50 187 GLU A CA 1
ATOM 1447 C C . GLU A 1 187 ? -25.034 -1.595 15.949 1.00 78.50 187 GLU A C 1
ATOM 1449 O O . GLU A 1 187 ? -26.000 -2.283 16.295 1.00 78.50 187 GLU A O 1
ATOM 1454 N N . SER A 1 188 ? -25.002 -0.947 14.783 1.00 83.00 188 SER A N 1
ATOM 1455 C CA . SER A 1 188 ? -26.095 -0.988 13.804 1.00 83.00 188 SER A CA 1
ATOM 1456 C C . SER A 1 188 ? -26.333 -2.405 13.258 1.00 83.00 188 SER A C 1
ATOM 1458 O O . SER A 1 188 ? -27.473 -2.861 13.143 1.00 83.00 188 SER A O 1
ATOM 1460 N N . ILE A 1 189 ? -25.261 -3.155 12.979 1.00 81.94 189 ILE A N 1
ATOM 1461 C CA . ILE A 1 189 ? -25.340 -4.552 12.519 1.00 81.94 189 ILE A CA 1
ATOM 1462 C C . ILE A 1 189 ? -25.876 -5.472 13.627 1.00 81.94 189 ILE A C 1
ATOM 1464 O O . ILE A 1 189 ? -26.713 -6.342 13.368 1.00 81.94 189 ILE A O 1
ATOM 1468 N N . VAL A 1 190 ? -25.434 -5.284 14.871 1.00 89.88 190 VAL A N 1
ATOM 1469 C CA . VAL A 1 190 ? -25.895 -6.049 16.040 1.00 89.88 190 VAL A CA 1
ATOM 1470 C C . VAL A 1 190 ? -27.374 -5.797 16.309 1.00 89.88 190 VAL A C 1
ATOM 1472 O O . VAL A 1 190 ? -28.102 -6.737 16.630 1.00 89.88 190 VAL A O 1
ATOM 1475 N N . TRP A 1 191 ? -27.857 -4.565 16.135 1.00 90.12 191 TRP A N 1
ATOM 1476 C CA . TRP A 1 191 ? -29.288 -4.267 16.199 1.00 90.12 191 TRP A CA 1
ATOM 1477 C C . TRP A 1 191 ? -30.090 -5.134 15.213 1.00 90.12 191 TRP A C 1
ATOM 1479 O O . TRP A 1 191 ? -31.079 -5.757 15.610 1.00 90.12 191 TRP A O 1
ATOM 1489 N N . ALA A 1 192 ? -29.623 -5.264 13.965 1.00 88.94 192 ALA A N 1
ATOM 1490 C CA . ALA A 1 192 ? -30.271 -6.106 12.957 1.00 88.94 192 ALA A CA 1
ATOM 1491 C C . ALA A 1 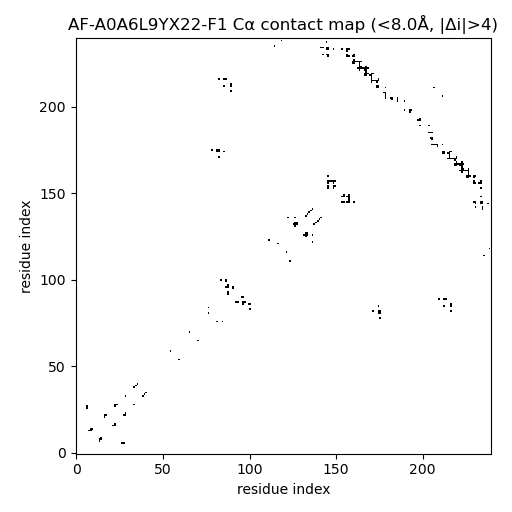192 ? -30.240 -7.600 13.335 1.00 88.94 192 ALA A C 1
ATOM 1493 O O . ALA A 1 192 ? -31.258 -8.289 13.242 1.00 88.94 192 ALA A O 1
ATOM 1494 N N . HIS A 1 193 ? -29.108 -8.097 13.845 1.00 94.69 193 HIS A N 1
ATOM 1495 C CA . HIS A 1 193 ? -28.984 -9.488 14.300 1.00 94.69 193 HIS A CA 1
ATOM 1496 C C . HIS A 1 193 ? -29.919 -9.805 15.474 1.00 94.69 193 HIS A C 1
ATOM 1498 O O . HIS A 1 193 ? -30.508 -10.885 15.520 1.00 94.69 193 HIS A O 1
ATOM 1504 N N . ASN A 1 194 ? -30.103 -8.860 16.401 1.00 93.06 194 ASN A N 1
ATOM 1505 C CA . ASN A 1 194 ? -31.039 -9.008 17.515 1.00 93.06 194 ASN A CA 1
ATOM 1506 C C . ASN A 1 194 ? -32.494 -9.085 17.038 1.00 93.06 194 ASN A C 1
ATOM 1508 O O . ASN A 1 194 ? -33.260 -9.899 17.554 1.00 93.06 194 ASN A O 1
ATOM 1512 N N . LYS A 1 195 ? -32.881 -8.297 16.025 1.00 94.00 195 LYS A N 1
ATOM 1513 C CA . LYS A 1 195 ? -34.226 -8.384 15.426 1.00 94.00 195 LYS A CA 1
ATOM 1514 C C . LYS A 1 195 ? -34.501 -9.747 14.803 1.00 94.00 195 LYS A C 1
ATOM 1516 O O . LYS A 1 195 ? -35.612 -10.254 14.924 1.00 94.00 195 LYS A O 1
ATOM 1521 N N . LEU A 1 196 ? -33.481 -10.348 14.200 1.00 95.75 196 LEU A N 1
ATOM 1522 C CA . LEU A 1 196 ? -33.554 -11.676 13.596 1.00 95.75 196 LEU A CA 1
ATOM 1523 C C . LEU A 1 196 ? -33.258 -12.819 14.583 1.00 95.75 196 LEU A C 1
ATOM 1525 O O . LEU A 1 196 ? -33.326 -13.979 14.195 1.00 95.75 196 LEU A O 1
ATOM 1529 N N . LYS A 1 197 ? -32.957 -12.514 15.854 1.00 95.19 197 LYS A N 1
ATOM 1530 C CA . LYS A 1 197 ? -32.576 -13.488 16.896 1.00 95.19 197 LYS A CA 1
ATOM 1531 C C . LYS A 1 197 ? -31.384 -14.381 16.509 1.00 95.19 197 LYS A C 1
ATOM 1533 O O . LYS A 1 197 ? -31.288 -15.517 16.960 1.00 95.19 197 LYS A O 1
ATOM 1538 N N . VAL A 1 198 ? -30.464 -13.850 15.706 1.00 96.38 198 VAL A N 1
ATOM 1539 C CA . VAL A 1 198 ? -29.214 -14.516 15.284 1.00 96.38 198 VAL A CA 1
ATOM 1540 C C . VAL A 1 198 ? -27.976 -13.812 15.843 1.00 96.38 198 VAL A C 1
ATOM 1542 O O . VAL A 1 198 ? -26.871 -13.967 15.329 1.00 96.38 198 VAL A O 1
ATOM 1545 N N . ALA A 1 199 ? -28.151 -12.991 16.881 1.00 93.19 199 ALA A N 1
ATOM 1546 C CA . ALA A 1 199 ? -27.032 -12.336 17.540 1.00 93.19 199 ALA A CA 1
ATOM 1547 C C . ALA A 1 199 ? -26.124 -13.380 18.217 1.00 93.19 199 ALA A C 1
ATOM 1549 O O . ALA A 1 199 ? -26.627 -14.279 18.896 1.00 93.19 199 ALA A O 1
ATOM 1550 N N . PRO A 1 200 ? -24.795 -13.278 18.042 1.00 93.75 200 PRO A N 1
ATOM 1551 C CA . PRO A 1 200 ? -23.861 -14.180 18.700 1.00 93.75 200 PRO A CA 1
ATOM 1552 C C . PRO A 1 200 ? -23.869 -13.964 20.220 1.00 93.75 200 PRO A C 1
ATOM 1554 O O . PRO A 1 200 ? -24.142 -12.866 20.704 1.00 93.75 200 PRO A O 1
ATOM 1557 N N . SER A 1 201 ? -23.515 -15.005 20.978 1.00 93.50 201 SER A N 1
ATOM 1558 C CA . SER A 1 201 ? -23.392 -14.929 22.443 1.00 93.50 201 SER A CA 1
ATOM 1559 C C . SER A 1 201 ? -22.220 -14.053 22.897 1.00 93.50 201 SER A C 1
ATOM 1561 O O . SER A 1 201 ? -22.295 -13.407 23.940 1.00 93.50 201 SER A O 1
ATOM 1563 N N . ILE A 1 202 ? -21.142 -14.008 22.110 1.00 93.31 202 ILE A N 1
ATOM 1564 C CA . ILE A 1 202 ? -19.991 -13.132 22.338 1.00 93.31 202 ILE A CA 1
ATOM 1565 C C . ILE A 1 202 ? -20.243 -11.807 21.621 1.00 93.31 202 ILE A C 1
ATOM 1567 O O . ILE A 1 202 ? -20.453 -11.778 20.409 1.00 93.31 202 I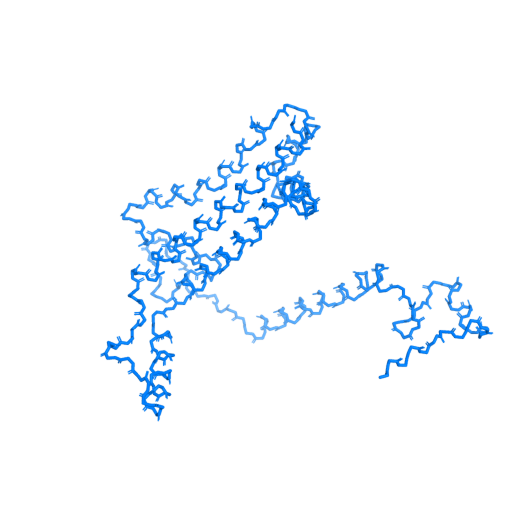LE A O 1
ATOM 1571 N N . GLN A 1 203 ? -20.188 -10.701 22.363 1.00 89.50 203 GLN A N 1
ATOM 1572 C CA . GLN A 1 203 ? -20.439 -9.376 21.807 1.00 89.50 203 GLN A CA 1
ATOM 1573 C C . GLN A 1 203 ? -19.349 -8.982 20.792 1.00 89.50 203 GLN A C 1
ATOM 1575 O O . GLN A 1 203 ? -18.177 -8.888 21.172 1.00 89.50 203 GLN A O 1
ATOM 1580 N N . PRO A 1 204 ? -19.700 -8.690 19.525 1.00 91.56 204 PRO A N 1
ATOM 1581 C CA . PRO A 1 204 ? -18.723 -8.239 18.546 1.00 91.56 204 PRO A CA 1
ATOM 1582 C C . PRO A 1 204 ? -18.261 -6.820 18.888 1.00 91.56 204 PRO A C 1
ATOM 1584 O O . PRO A 1 204 ? -19.054 -5.944 19.242 1.00 91.56 204 PRO A O 1
ATOM 1587 N N . ARG A 1 205 ? -16.952 -6.592 18.787 1.00 87.88 205 ARG A N 1
ATOM 1588 C CA . ARG A 1 205 ? -16.306 -5.302 19.038 1.00 87.88 205 ARG A CA 1
ATOM 1589 C C . ARG A 1 205 ? -15.351 -4.985 17.901 1.00 87.88 205 ARG A C 1
ATOM 1591 O O . ARG A 1 205 ? -14.676 -5.880 17.397 1.00 87.88 205 ARG A O 1
ATOM 1598 N N . ALA A 1 206 ? -15.261 -3.709 17.540 1.00 82.19 206 ALA A N 1
ATOM 1599 C CA . ALA A 1 206 ? -14.220 -3.247 16.634 1.00 82.19 206 ALA A CA 1
ATOM 1600 C C . ALA A 1 206 ? -12.834 -3.476 17.258 1.00 82.19 206 ALA A C 1
ATOM 1602 O O . ALA A 1 206 ? -12.678 -3.398 18.486 1.00 82.19 206 ALA A O 1
ATOM 1603 N N . LEU A 1 207 ? -11.833 -3.707 16.403 1.00 79.81 207 LEU A N 1
ATOM 1604 C CA . LEU A 1 207 ? -10.435 -3.868 16.805 1.00 79.81 207 LEU A CA 1
ATOM 1605 C C . LEU A 1 207 ? -9.987 -2.720 17.720 1.00 79.81 207 LEU A C 1
ATOM 1607 O O . LEU A 1 207 ? -10.393 -1.568 17.545 1.00 79.81 207 LEU A O 1
ATOM 1611 N N . SER A 1 208 ? -9.119 -3.019 18.690 1.00 84.62 208 SER A N 1
ATOM 1612 C CA . SER A 1 208 ? -8.473 -1.953 19.463 1.00 84.62 208 SER A CA 1
ATOM 1613 C C . SER A 1 208 ? -7.632 -1.057 18.545 1.00 84.62 208 SER A C 1
ATOM 1615 O O . SER A 1 208 ? -7.221 -1.478 17.465 1.00 84.62 208 SER A O 1
ATOM 1617 N N . ILE A 1 209 ? -7.337 0.174 18.973 1.00 76.75 209 ILE A N 1
ATOM 1618 C CA . ILE A 1 209 ? -6.542 1.122 18.169 1.00 76.75 209 ILE A CA 1
ATOM 1619 C C . ILE A 1 209 ? -5.184 0.508 17.795 1.00 76.75 209 ILE A C 1
ATOM 1621 O O . ILE A 1 209 ? -4.772 0.571 16.640 1.00 76.75 209 ILE A O 1
ATOM 1625 N N . THR A 1 210 ? -4.512 -0.140 18.751 1.00 78.88 210 THR A N 1
ATOM 1626 C CA . THR A 1 210 ? -3.229 -0.819 18.519 1.00 78.88 210 THR A CA 1
ATOM 1627 C C . THR A 1 210 ? -3.373 -1.999 17.559 1.00 78.88 210 THR A C 1
ATOM 1629 O O . THR A 1 210 ? -2.541 -2.160 16.671 1.00 78.88 210 THR A O 1
ATOM 1632 N N . GLN A 1 211 ? -4.441 -2.795 17.680 1.00 76.62 211 GLN A N 1
ATOM 1633 C CA . GLN A 1 211 ? -4.697 -3.913 16.765 1.00 76.62 211 GLN A CA 1
ATOM 1634 C C . GLN A 1 211 ? -5.022 -3.439 15.347 1.00 76.62 211 GLN A C 1
ATOM 1636 O O . GLN A 1 211 ? -4.445 -3.969 14.408 1.00 76.62 211 GLN A O 1
ATOM 1641 N N . GLY A 1 212 ? -5.888 -2.436 15.171 1.00 77.94 212 GLY A N 1
ATOM 1642 C CA . GLY A 1 212 ? -6.211 -1.887 13.849 1.00 77.94 212 GLY A CA 1
ATOM 1643 C C . GLY A 1 212 ? -4.968 -1.352 13.137 1.00 77.94 212 GLY A C 1
ATOM 1644 O O . GLY A 1 212 ? -4.730 -1.663 11.975 1.00 77.94 212 GLY A O 1
ATOM 1645 N N . ARG A 1 213 ? -4.103 -0.653 13.878 1.00 80.25 213 ARG A N 1
ATOM 1646 C CA . ARG A 1 213 ? -2.790 -0.196 13.405 1.00 80.25 213 ARG A CA 1
ATOM 1647 C C . ARG A 1 213 ? -1.868 -1.345 12.998 1.00 80.25 213 ARG A C 1
ATOM 1649 O O . ARG A 1 213 ? -1.286 -1.302 11.918 1.00 80.25 213 ARG A O 1
ATOM 1656 N N . ALA A 1 214 ? -1.746 -2.369 13.842 1.00 79.81 214 ALA A N 1
ATOM 1657 C CA . ALA A 1 214 ? -0.921 -3.539 13.557 1.00 79.81 214 ALA A CA 1
ATOM 1658 C C . ALA A 1 214 ? -1.427 -4.310 12.327 1.00 79.81 214 ALA A C 1
ATOM 1660 O O . ALA A 1 214 ? -0.634 -4.661 11.460 1.00 79.81 214 ALA A O 1
ATOM 1661 N N . VAL A 1 215 ? -2.745 -4.510 12.216 1.00 86.12 215 VAL A N 1
ATOM 1662 C CA . VAL A 1 215 ? -3.395 -5.120 11.047 1.00 86.12 215 VAL A CA 1
ATOM 1663 C C . VAL A 1 215 ? -3.126 -4.290 9.795 1.00 86.12 215 VAL A C 1
ATOM 1665 O O . VAL A 1 215 ? -2.716 -4.853 8.781 1.00 86.12 215 VAL A O 1
ATOM 1668 N N . GLY A 1 216 ? -3.283 -2.967 9.873 1.00 83.44 216 GLY A N 1
ATOM 1669 C CA . GLY A 1 216 ? -2.969 -2.050 8.781 1.00 83.44 216 GLY A CA 1
ATOM 1670 C C . GLY A 1 216 ? -1.523 -2.187 8.308 1.00 83.44 216 GLY A C 1
ATOM 1671 O O . GLY A 1 216 ? -1.290 -2.480 7.143 1.00 83.44 216 GLY A O 1
ATOM 1672 N N . VAL A 1 217 ? -0.533 -2.075 9.199 1.00 81.88 217 VAL A N 1
ATOM 1673 C CA . VAL A 1 217 ? 0.882 -2.206 8.799 1.00 81.88 217 VAL A CA 1
ATOM 1674 C C . VAL A 1 217 ? 1.225 -3.602 8.290 1.00 81.88 217 VAL A C 1
ATOM 1676 O O . VAL A 1 217 ? 1.973 -3.716 7.322 1.00 81.88 217 VAL A O 1
ATOM 1679 N N . ALA A 1 218 ? 0.660 -4.660 8.874 1.00 82.25 218 ALA A N 1
ATOM 1680 C CA . ALA A 1 218 ? 0.885 -6.020 8.395 1.00 82.25 218 ALA A CA 1
ATOM 1681 C C . ALA A 1 218 ? 0.431 -6.189 6.935 1.00 82.25 218 ALA A C 1
ATOM 1683 O O . ALA A 1 218 ? 1.196 -6.694 6.116 1.00 82.25 218 ALA A O 1
ATOM 1684 N N . HIS A 1 219 ? -0.770 -5.714 6.587 1.00 85.69 219 HIS A N 1
ATOM 1685 C CA . HIS A 1 219 ? -1.269 -5.770 5.209 1.00 85.69 219 HIS A CA 1
ATOM 1686 C C . HIS A 1 219 ? -0.514 -4.804 4.286 1.00 85.69 219 HIS A C 1
ATOM 1688 O O . HIS A 1 219 ? -0.246 -5.154 3.142 1.00 85.69 219 HIS A O 1
ATOM 1694 N N . TYR A 1 220 ? -0.118 -3.625 4.774 1.00 83.94 220 TYR A N 1
ATOM 1695 C CA . TYR A 1 220 ? 0.654 -2.653 3.994 1.00 83.94 220 TYR A CA 1
ATOM 1696 C C . TYR A 1 220 ? 1.998 -3.243 3.555 1.00 83.94 220 TYR A C 1
ATOM 1698 O O . TYR A 1 220 ? 2.337 -3.226 2.371 1.00 83.94 220 TYR A O 1
ATOM 1706 N N . LEU A 1 221 ? 2.736 -3.831 4.504 1.00 80.56 221 LEU A N 1
ATOM 1707 C CA . LEU A 1 221 ? 4.014 -4.487 4.238 1.00 80.56 221 LEU A CA 1
ATOM 1708 C C . LEU A 1 221 ? 3.833 -5.728 3.366 1.00 80.56 221 LEU A C 1
ATOM 1710 O O . LEU A 1 221 ? 4.539 -5.869 2.374 1.00 80.56 221 LEU A O 1
ATOM 1714 N N . LEU A 1 222 ? 2.875 -6.601 3.696 1.00 83.31 222 LEU A N 1
ATOM 1715 C CA . LEU A 1 222 ? 2.611 -7.807 2.913 1.00 83.31 222 LEU A CA 1
ATOM 1716 C C . LEU A 1 222 ? 2.270 -7.461 1.460 1.00 83.31 222 LEU A C 1
ATOM 1718 O O . LEU A 1 222 ? 2.883 -8.005 0.547 1.00 83.31 222 LEU A O 1
ATOM 1722 N N . GLY A 1 223 ? 1.335 -6.535 1.246 1.00 84.12 223 GLY A N 1
ATOM 1723 C CA . GLY A 1 223 ? 0.933 -6.088 -0.083 1.00 84.12 223 GLY A CA 1
ATOM 1724 C C . GLY A 1 223 ? 2.103 -5.489 -0.859 1.00 84.12 223 GLY A C 1
ATOM 1725 O O . GLY A 1 223 ? 2.389 -5.939 -1.965 1.00 84.12 223 GLY A O 1
ATOM 1726 N N . GLY A 1 224 ? 2.844 -4.550 -0.259 1.00 81.94 224 GLY A N 1
ATOM 1727 C CA . GLY A 1 224 ? 4.004 -3.921 -0.901 1.00 81.94 224 GLY A CA 1
ATOM 1728 C C . GLY A 1 224 ? 5.113 -4.915 -1.265 1.00 81.94 224 GLY A C 1
ATOM 1729 O O . GLY A 1 224 ? 5.639 -4.878 -2.381 1.00 81.94 224 GLY A O 1
ATOM 1730 N N . ILE A 1 225 ? 5.430 -5.848 -0.362 1.00 82.19 225 ILE A N 1
ATOM 1731 C CA . ILE A 1 225 ? 6.427 -6.901 -0.599 1.00 82.19 225 ILE A CA 1
ATOM 1732 C C . ILE A 1 225 ? 5.959 -7.839 -1.712 1.00 82.19 225 ILE A C 1
ATOM 1734 O O . ILE A 1 225 ? 6.738 -8.135 -2.612 1.00 82.19 225 ILE A O 1
ATOM 1738 N N . VAL A 1 226 ? 4.697 -8.279 -1.697 1.00 86.69 226 VAL A N 1
ATOM 1739 C CA . VAL A 1 226 ? 4.147 -9.193 -2.711 1.00 86.69 226 VAL A CA 1
ATOM 1740 C C . VAL A 1 226 ? 4.092 -8.543 -4.094 1.00 86.69 226 VAL A C 1
ATOM 1742 O O . VAL A 1 226 ? 4.439 -9.201 -5.076 1.00 86.69 226 VAL A O 1
ATOM 1745 N N . VAL A 1 227 ? 3.706 -7.265 -4.191 1.00 90.38 227 VAL A N 1
ATOM 1746 C CA . VAL A 1 227 ? 3.741 -6.502 -5.453 1.00 90.38 227 VAL A CA 1
ATOM 1747 C C . VAL A 1 227 ? 5.157 -6.484 -6.014 1.00 90.38 227 VAL A C 1
ATOM 1749 O O . VAL A 1 227 ? 5.378 -6.865 -7.162 1.00 90.38 227 VAL A O 1
ATOM 1752 N N . THR A 1 228 ? 6.115 -6.099 -5.175 1.00 84.38 228 THR A N 1
ATOM 1753 C CA . THR A 1 228 ? 7.523 -5.959 -5.550 1.00 84.38 228 THR A CA 1
ATOM 1754 C C . THR A 1 228 ? 8.140 -7.308 -5.934 1.00 84.38 228 THR A C 1
ATOM 1756 O O . THR A 1 228 ? 8.799 -7.425 -6.962 1.00 84.38 228 THR A O 1
ATOM 1759 N N . TRP A 1 229 ? 7.867 -8.358 -5.156 1.00 86.62 229 TRP A N 1
ATOM 1760 C CA . TRP A 1 229 ? 8.307 -9.725 -5.432 1.00 86.62 229 TRP A CA 1
ATOM 1761 C C . TRP A 1 229 ? 7.747 -10.248 -6.758 1.00 86.62 229 TRP A C 1
ATOM 1763 O O . TRP A 1 229 ? 8.499 -10.754 -7.587 1.00 86.62 229 TRP A O 1
ATOM 1773 N N . SER A 1 230 ? 6.445 -10.082 -6.993 1.00 83.62 230 SER A N 1
ATOM 1774 C CA . SER A 1 230 ? 5.797 -10.557 -8.221 1.00 83.62 230 SER A CA 1
ATOM 1775 C C . SER A 1 230 ? 6.320 -9.826 -9.457 1.00 83.62 230 SER A C 1
ATOM 1777 O O . SER A 1 230 ? 6.571 -10.456 -10.481 1.00 83.62 230 SER A O 1
ATOM 1779 N N . PHE A 1 231 ? 6.525 -8.510 -9.343 1.00 88.25 231 PHE A N 1
ATOM 1780 C CA . PHE A 1 231 ? 7.159 -7.685 -10.369 1.00 88.25 231 PHE A CA 1
ATOM 1781 C C . PHE A 1 231 ? 8.564 -8.195 -10.709 1.00 88.25 231 PHE A C 1
ATOM 1783 O O . PHE A 1 231 ? 8.837 -8.484 -11.874 1.00 88.25 231 PHE A O 1
ATOM 1790 N N . PHE A 1 232 ? 9.425 -8.382 -9.702 1.00 84.88 232 PHE A N 1
ATOM 1791 C CA . PHE A 1 232 ? 10.808 -8.800 -9.931 1.00 84.88 232 PHE A CA 1
ATOM 1792 C C . PHE A 1 232 ? 10.928 -10.194 -10.513 1.00 84.88 232 PHE A C 1
ATOM 1794 O O . PHE A 1 232 ? 11.678 -10.390 -11.465 1.00 84.88 232 PHE A O 1
ATOM 1801 N N . ILE A 1 233 ? 10.198 -11.163 -9.963 1.00 84.31 233 ILE A N 1
ATOM 1802 C CA . ILE A 1 233 ? 10.329 -12.543 -10.419 1.00 84.31 233 ILE A CA 1
ATOM 1803 C C . ILE A 1 233 ? 9.760 -12.706 -11.833 1.00 84.31 233 ILE A C 1
ATOM 1805 O O . ILE A 1 233 ? 10.406 -13.324 -12.676 1.00 84.31 233 ILE A O 1
ATOM 1809 N N . ALA A 1 234 ? 8.608 -12.099 -12.138 1.00 86.44 234 ALA A N 1
ATOM 1810 C CA . ALA A 1 234 ? 8.063 -12.130 -13.496 1.00 86.44 234 ALA A CA 1
ATOM 1811 C C . ALA A 1 234 ? 8.986 -11.437 -14.507 1.00 86.44 234 ALA A C 1
ATOM 1813 O O . ALA A 1 234 ? 9.121 -11.909 -15.635 1.00 86.44 234 ALA A O 1
ATOM 1814 N N . ARG A 1 235 ? 9.630 -10.333 -14.108 1.00 85.12 235 ARG A N 1
ATOM 1815 C CA . ARG A 1 235 ? 10.615 -9.637 -14.936 1.00 85.12 235 ARG A CA 1
ATOM 1816 C C . ARG A 1 235 ? 11.826 -10.523 -15.191 1.00 85.12 235 ARG A C 1
ATOM 1818 O O . ARG A 1 235 ? 12.090 -10.839 -16.346 1.00 85.12 235 ARG A O 1
ATOM 1825 N N . ILE A 1 236 ? 12.528 -10.946 -14.140 1.00 83.06 236 ILE A N 1
ATOM 1826 C CA . ILE A 1 236 ? 13.820 -11.628 -14.267 1.00 83.06 236 ILE A CA 1
ATOM 1827 C C . ILE A 1 236 ? 13.700 -12.972 -14.986 1.00 83.06 236 ILE A C 1
ATOM 1829 O O . ILE A 1 236 ? 14.537 -13.272 -15.823 1.00 83.06 236 ILE A O 1
ATOM 1833 N N . LEU A 1 237 ? 12.626 -13.733 -14.750 1.00 84.56 237 LEU A N 1
ATOM 1834 C CA . LEU A 1 237 ? 12.384 -15.002 -15.447 1.00 84.56 237 LEU A CA 1
ATOM 1835 C C . LEU A 1 237 ? 11.966 -14.822 -16.911 1.00 84.56 237 LEU A C 1
ATOM 1837 O O . LEU A 1 237 ? 11.992 -15.782 -17.674 1.00 84.56 237 LEU A O 1
ATOM 1841 N N . SER A 1 238 ? 11.525 -13.625 -17.304 1.00 85.88 238 SER A N 1
ATOM 1842 C CA . SER A 1 238 ? 11.125 -13.344 -18.682 1.00 85.88 238 SER A CA 1
ATOM 1843 C C . SER A 1 238 ? 12.267 -12.803 -19.543 1.00 85.88 238 SER A C 1
ATOM 1845 O O . SER A 1 238 ? 12.115 -12.792 -20.765 1.00 85.88 238 SER A O 1
ATOM 1847 N N . VAL A 1 239 ? 13.349 -12.296 -18.943 1.00 81.19 239 VAL A N 1
ATOM 1848 C CA . VAL A 1 239 ? 14.466 -11.664 -19.674 1.00 81.19 239 VAL A CA 1
ATOM 1849 C C . VAL A 1 239 ? 15.847 -12.234 -19.354 1.00 81.19 239 VAL A C 1
ATOM 1851 O O . VAL A 1 239 ? 16.791 -11.902 -20.070 1.00 81.19 239 VAL A O 1
ATOM 1854 N N . GLY A 1 240 ? 15.977 -13.025 -18.287 1.00 68.62 240 GLY A N 1
ATOM 1855 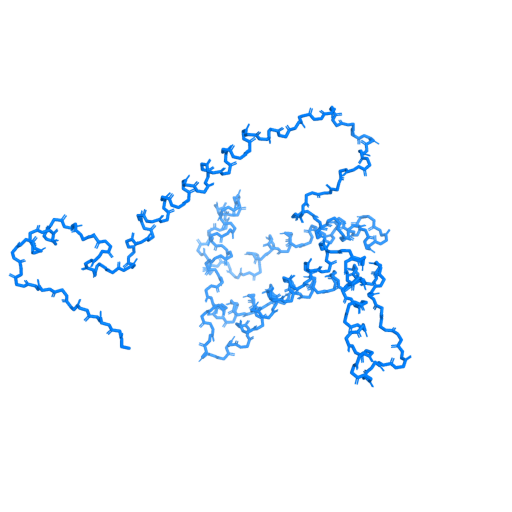C CA . GLY A 1 240 ? 17.184 -13.779 -17.939 1.00 68.62 240 GLY A CA 1
ATOM 1856 C C . GLY A 1 240 ? 17.139 -15.185 -18.507 1.00 68.62 240 GLY A C 1
ATOM 1857 O O . GLY A 1 240 ? 18.208 -15.641 -18.966 1.00 68.62 240 GLY A O 1
#